Protein AF-A0A2E8DXF4-F1 (afdb_monomer)

Structure (mmCIF, N/CA/C/O backbone):
data_AF-A0A2E8DXF4-F1
#
_entry.id   AF-A0A2E8DXF4-F1
#
loop_
_atom_site.group_PDB
_atom_site.id
_atom_site.type_symbol
_atom_site.label_atom_id
_atom_site.label_alt_id
_atom_site.label_comp_id
_atom_site.label_asym_id
_atom_site.label_entity_id
_atom_site.label_seq_id
_atom_site.pdbx_PDB_ins_code
_atom_site.Cartn_x
_atom_site.Cartn_y
_atom_site.Cartn_z
_atom_site.occupancy
_atom_site.B_iso_or_equiv
_atom_site.auth_seq_id
_atom_site.auth_comp_id
_atom_site.auth_asym_id
_atom_site.auth_atom_id
_atom_site.pdbx_PDB_model_num
ATOM 1 N N . MET A 1 1 ? -12.428 18.840 114.815 1.00 45.50 1 MET A N 1
ATOM 2 C CA . MET A 1 1 ? -11.457 19.874 114.394 1.00 45.50 1 MET A CA 1
ATOM 3 C C . MET A 1 1 ? -11.733 20.182 112.925 1.00 45.50 1 MET A C 1
ATOM 5 O O . MET A 1 1 ? -11.349 19.403 112.063 1.00 45.50 1 MET A O 1
ATOM 9 N N . PHE A 1 2 ? -12.517 21.225 112.644 1.00 48.81 2 PHE A N 1
ATOM 10 C CA . PHE A 1 2 ? -12.865 21.604 111.271 1.00 48.81 2 PHE A CA 1
ATOM 11 C C . PHE A 1 2 ? -11.664 22.321 110.644 1.00 48.81 2 PHE A C 1
ATOM 13 O O . PHE A 1 2 ? -11.211 23.332 111.178 1.00 48.81 2 PHE A O 1
ATOM 20 N N . LYS A 1 3 ? -11.113 21.797 109.542 1.00 54.84 3 LYS A N 1
ATOM 21 C CA . LYS A 1 3 ? -10.111 22.527 108.752 1.00 54.84 3 LYS A CA 1
ATOM 22 C C . LYS A 1 3 ? -10.826 23.689 108.064 1.00 54.84 3 LYS A C 1
ATOM 24 O O . LYS A 1 3 ? -11.461 23.497 107.032 1.00 54.84 3 LYS A O 1
ATOM 29 N N . ILE A 1 4 ? -10.755 24.877 108.662 1.00 60.28 4 ILE A N 1
ATOM 30 C CA . ILE A 1 4 ? -11.275 26.108 108.066 1.00 60.28 4 ILE A CA 1
ATOM 31 C C . ILE A 1 4 ? -10.396 26.410 106.850 1.00 60.28 4 ILE A C 1
ATOM 33 O O . ILE A 1 4 ? -9.211 26.719 106.980 1.00 60.28 4 ILE A O 1
ATOM 37 N N . LEU A 1 5 ? -10.960 26.238 105.656 1.00 59.25 5 LEU A N 1
ATOM 38 C CA . LEU A 1 5 ? -10.327 26.656 104.411 1.00 59.25 5 LEU A CA 1
ATOM 39 C C . LEU A 1 5 ? -10.016 28.151 104.501 1.00 59.25 5 LEU A C 1
ATOM 41 O O . LEU A 1 5 ? -10.882 28.948 104.859 1.00 59.25 5 LEU A O 1
ATOM 45 N N . SER A 1 6 ? -8.784 28.545 104.172 1.00 70.56 6 SER A N 1
ATOM 46 C CA . SER A 1 6 ? -8.464 29.966 104.062 1.00 70.56 6 SER A CA 1
ATOM 47 C C . SER A 1 6 ? -9.358 30.595 102.987 1.00 70.56 6 SER A C 1
ATOM 49 O O . SER A 1 6 ? -9.623 29.977 101.952 1.00 70.56 6 SER A O 1
ATOM 51 N N . GLY A 1 7 ? -9.814 31.834 103.199 1.00 75.06 7 GLY A N 1
ATOM 52 C CA . GLY A 1 7 ? -10.714 32.522 102.259 1.00 75.06 7 GLY A CA 1
ATOM 53 C C . GLY A 1 7 ? -10.155 32.662 100.834 1.00 75.06 7 GLY A C 1
ATOM 54 O O . GLY A 1 7 ? -10.896 32.960 99.903 1.00 75.06 7 GLY A O 1
ATOM 55 N N . GLN A 1 8 ? -8.853 32.434 100.642 1.00 78.88 8 GLN A N 1
ATOM 56 C CA . GLN A 1 8 ? -8.208 32.349 99.333 1.00 78.88 8 GLN A CA 1
ATOM 57 C C . GLN A 1 8 ? -8.369 30.961 98.686 1.00 78.88 8 GLN A C 1
ATOM 59 O O . GLN A 1 8 ? -8.734 30.887 97.520 1.00 78.88 8 GLN A O 1
ATOM 64 N N . LYS A 1 9 ? -8.214 29.860 99.441 1.00 79.06 9 LYS A N 1
ATOM 65 C CA . LYS A 1 9 ? -8.480 28.497 98.934 1.00 79.06 9 LYS A CA 1
ATOM 66 C C . LYS A 1 9 ? -9.949 28.281 98.572 1.00 79.06 9 LYS A C 1
ATOM 68 O O . LYS A 1 9 ? -10.233 27.628 97.577 1.00 79.06 9 LYS A O 1
ATOM 73 N N . TYR A 1 10 ? -10.874 28.843 99.351 1.00 80.06 10 TYR A N 1
ATOM 74 C CA . TYR A 1 10 ? -12.306 28.776 99.042 1.00 80.06 10 TYR A CA 1
ATOM 75 C C . TYR A 1 10 ? -12.652 29.518 97.740 1.00 80.06 10 TYR A C 1
ATOM 77 O O . TYR A 1 10 ? -13.372 28.986 96.901 1.00 80.06 10 TYR A O 1
ATOM 85 N N . ARG A 1 11 ? -12.075 30.711 97.528 1.00 80.88 11 ARG A N 1
ATOM 86 C CA . ARG A 1 11 ? -12.237 31.471 96.278 1.00 80.88 11 ARG A CA 1
ATOM 87 C C . ARG A 1 11 ? -11.648 30.746 95.064 1.00 80.88 11 ARG A C 1
ATOM 89 O O . ARG A 1 11 ? -12.291 30.741 94.022 1.00 80.88 11 ARG A O 1
ATOM 96 N N . ASN A 1 12 ? -10.493 30.095 95.214 1.00 85.12 12 ASN A N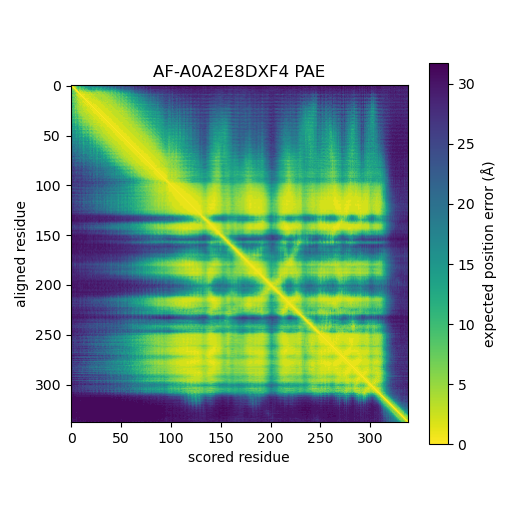 1
ATOM 97 C CA . ASN A 1 12 ? -9.890 29.299 94.140 1.00 85.12 12 ASN A CA 1
ATOM 98 C C . ASN A 1 12 ? -10.745 28.071 93.777 1.00 85.12 12 ASN A C 1
ATOM 100 O O . ASN A 1 12 ? -10.968 27.822 92.600 1.00 85.12 12 ASN A O 1
ATOM 104 N N . MET A 1 13 ? -11.293 27.343 94.760 1.00 84.88 13 MET A N 1
ATOM 105 C CA . MET A 1 13 ? -12.208 26.226 94.467 1.00 84.88 13 MET A CA 1
ATOM 106 C C . MET A 1 13 ? -13.495 26.691 93.781 1.00 84.88 13 MET A C 1
ATOM 108 O O . MET A 1 13 ? -13.980 26.017 92.882 1.00 84.88 13 MET A O 1
ATOM 112 N N . LEU A 1 14 ? -14.046 27.845 94.170 1.00 85.75 14 LEU A N 1
ATOM 113 C CA . LEU A 1 14 ? -15.208 28.426 93.490 1.00 85.75 14 LEU A CA 1
ATOM 114 C C . LEU A 1 14 ? -14.894 28.805 92.036 1.00 85.75 14 LEU A C 1
ATOM 116 O O . LEU A 1 14 ? -15.736 28.592 91.165 1.00 85.75 14 LEU A O 1
ATOM 120 N N . SER A 1 15 ? -13.699 29.342 91.752 1.00 86.62 15 SER A N 1
ATOM 121 C CA . SER A 1 15 ? -13.303 29.631 90.368 1.00 86.62 15 SER A CA 1
ATOM 122 C C . SER A 1 15 ? -13.068 28.358 89.559 1.00 86.62 15 SER A C 1
ATOM 124 O O . SER A 1 15 ? -13.512 28.295 88.419 1.00 86.62 15 SER A O 1
ATOM 126 N N . GLU A 1 16 ? -12.432 27.337 90.142 1.00 89.25 16 GLU A N 1
ATOM 127 C CA . GLU A 1 16 ? -12.251 26.024 89.503 1.00 89.25 16 GLU A CA 1
ATOM 128 C C . GLU A 1 16 ? -13.594 25.344 89.225 1.00 89.25 16 GLU A C 1
ATOM 130 O O . GLU A 1 16 ? -13.805 24.824 88.135 1.00 89.25 16 GLU A O 1
ATOM 135 N N . GLN A 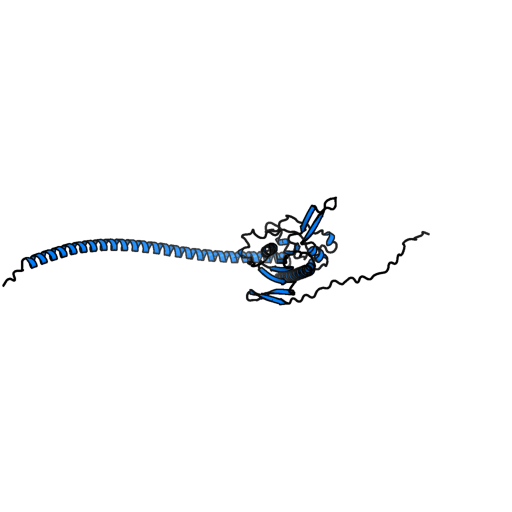1 17 ? -14.538 25.396 90.168 1.00 89.69 17 GLN A N 1
ATOM 136 C CA . GLN A 1 17 ? -15.885 24.862 89.976 1.00 89.69 17 GLN A CA 1
ATOM 137 C C . GLN A 1 17 ? -16.612 25.582 88.836 1.00 89.69 17 GLN A C 1
ATOM 139 O O . GLN A 1 17 ? -17.249 24.928 88.012 1.00 89.69 17 GLN A O 1
ATOM 144 N N . LYS A 1 18 ? -16.490 26.912 88.760 1.00 90.50 18 LYS A N 1
ATOM 145 C CA . LYS A 1 18 ? -17.070 27.702 87.670 1.00 90.50 18 LYS A CA 1
ATOM 146 C C . LYS A 1 18 ? -16.440 27.344 86.317 1.00 90.50 18 LYS A C 1
ATOM 148 O O . LYS A 1 18 ? -17.170 27.096 85.366 1.00 90.50 18 LYS A O 1
ATOM 153 N N . GLN A 1 19 ? -15.113 27.232 86.254 1.00 92.25 19 GLN A N 1
ATOM 154 C CA . GLN A 1 19 ? -14.389 26.817 85.045 1.00 92.25 19 GLN A CA 1
ATOM 155 C C . GLN A 1 19 ? -14.755 25.392 84.607 1.00 92.25 19 GLN A C 1
ATOM 157 O O . GLN A 1 19 ? -14.914 25.132 83.419 1.00 92.25 19 GLN A O 1
ATOM 162 N N . LEU A 1 20 ? -14.920 24.463 85.553 1.00 90.75 20 LEU A N 1
ATOM 163 C CA . LEU A 1 20 ? -15.364 23.098 85.268 1.00 90.75 20 LEU A CA 1
ATOM 164 C C . LEU A 1 20 ? -16.800 23.063 84.737 1.00 90.75 20 LEU A C 1
ATOM 166 O O . LEU A 1 20 ? -17.081 22.290 83.828 1.00 90.75 20 LEU A O 1
ATOM 170 N N . GLN A 1 21 ? -17.698 23.896 85.270 1.00 91.56 21 GLN A N 1
ATOM 171 C CA . GLN A 1 21 ? -19.071 24.015 84.770 1.00 91.56 21 GLN A CA 1
ATOM 172 C C . GLN A 1 21 ? -19.127 24.604 83.358 1.00 91.56 21 GLN A C 1
ATOM 174 O O . GLN A 1 21 ? -19.860 24.084 82.519 1.00 91.56 21 GLN A O 1
ATOM 179 N N . GLU A 1 22 ? -18.337 25.646 83.087 1.00 91.62 22 GLU A N 1
ATOM 180 C CA . GLU A 1 22 ? -18.198 26.236 81.750 1.00 91.62 22 GLU A CA 1
ATOM 181 C C . GLU A 1 22 ? -17.669 25.192 80.756 1.00 91.62 22 GLU A C 1
ATOM 183 O O . GLU A 1 22 ? -18.294 24.952 79.725 1.00 91.62 22 GLU A O 1
ATOM 188 N N . ARG A 1 23 ? -16.605 24.467 81.123 1.00 93.69 23 ARG A N 1
ATOM 189 C CA . ARG A 1 23 ? -16.023 23.406 80.289 1.00 93.69 23 ARG A CA 1
ATOM 190 C C . ARG A 1 23 ? -16.965 22.221 80.074 1.00 93.69 23 ARG A C 1
ATOM 192 O O . ARG A 1 23 ? -16.971 21.627 79.002 1.00 93.69 23 ARG A O 1
ATOM 199 N N . TYR A 1 24 ? -17.766 21.868 81.077 1.00 93.12 24 TYR A N 1
ATOM 200 C CA . TYR A 1 24 ? -18.794 20.838 80.945 1.00 93.12 24 TYR A CA 1
ATOM 201 C C . TYR A 1 24 ? -19.877 21.263 79.942 1.00 93.12 24 TYR A C 1
ATOM 203 O O . TYR A 1 24 ? -20.238 20.477 79.074 1.00 93.12 24 TYR A O 1
ATOM 211 N N . HIS A 1 25 ? -20.329 22.522 79.992 1.00 92.06 25 HIS A N 1
ATOM 212 C CA . HIS A 1 25 ? -21.270 23.064 79.003 1.00 92.06 25 HIS A CA 1
ATOM 213 C C . HIS A 1 25 ? -20.676 23.137 77.588 1.00 92.06 25 HIS A C 1
ATOM 215 O O . HIS A 1 25 ? -21.396 22.923 76.614 1.00 92.06 25 HIS A O 1
ATOM 221 N N . GLU A 1 26 ? -19.388 23.459 77.453 1.00 94.44 26 GLU A N 1
ATOM 222 C CA . GLU A 1 26 ? -18.688 23.437 76.161 1.00 94.44 26 GLU A CA 1
ATOM 223 C C . GLU A 1 26 ? -18.633 22.020 75.582 1.00 94.44 26 GLU A C 1
ATOM 225 O O . GLU A 1 26 ? -19.023 21.820 74.433 1.00 94.44 26 GLU A O 1
ATOM 230 N N . LEU A 1 27 ? -18.251 21.031 76.395 1.00 93.50 27 LEU A N 1
ATOM 231 C CA . LEU A 1 27 ? -18.209 19.627 75.983 1.00 93.50 27 LEU A CA 1
ATOM 232 C C . LEU A 1 27 ? -19.600 19.071 75.650 1.00 93.50 27 LEU A C 1
ATOM 234 O O . LEU A 1 27 ? -19.734 18.324 74.688 1.00 93.50 27 LEU A O 1
ATOM 238 N N . GLU A 1 28 ? -20.650 19.436 76.391 1.00 94.56 28 GLU A N 1
ATOM 239 C CA . GLU A 1 28 ? -22.024 19.036 76.049 1.00 94.56 28 GLU A CA 1
ATOM 240 C C . GLU A 1 28 ? -22.470 19.602 74.696 1.00 94.56 28 GLU A C 1
ATOM 242 O O . GLU A 1 28 ? -23.135 18.904 73.926 1.00 94.56 28 GLU A O 1
ATOM 247 N N . LYS A 1 29 ? -22.083 20.844 74.375 1.00 94.50 29 LYS A N 1
ATOM 248 C CA . LYS A 1 29 ? -22.339 21.426 73.051 1.00 94.50 29 LYS A CA 1
ATOM 249 C C . LYS A 1 29 ? -21.573 20.689 71.958 1.00 94.50 29 LYS A C 1
ATOM 251 O O . LYS A 1 29 ? -22.171 20.372 70.938 1.00 94.50 29 LYS A O 1
ATOM 256 N N . GLU A 1 30 ? -20.297 20.393 72.187 1.00 95.75 30 GLU A N 1
ATOM 257 C CA . GLU A 1 30 ? -19.438 19.693 71.226 1.00 95.75 30 GLU A CA 1
ATOM 258 C C . GLU A 1 30 ? -19.912 18.252 70.970 1.00 95.75 30 GLU A C 1
ATOM 260 O O . GLU A 1 30 ? -19.974 17.801 69.829 1.00 95.75 30 GLU A O 1
ATOM 265 N N . ILE A 1 31 ? -20.343 17.537 72.015 1.00 95.38 31 ILE A N 1
ATOM 266 C CA . ILE A 1 31 ? -20.953 16.206 71.881 1.00 95.38 31 ILE A CA 1
ATOM 267 C C . ILE A 1 31 ? -22.223 16.283 71.033 1.00 95.38 31 ILE A C 1
ATOM 269 O O . ILE A 1 31 ? -22.458 15.406 70.202 1.00 95.38 31 ILE A O 1
ATOM 273 N N . LYS A 1 32 ? -23.039 17.324 71.227 1.00 95.06 32 LYS A N 1
ATOM 274 C CA . LYS A 1 32 ? -24.266 17.501 70.454 1.00 95.06 32 LYS A CA 1
ATOM 275 C C . LYS A 1 32 ? -23.971 17.774 68.976 1.00 95.06 32 LYS A C 1
ATOM 277 O O . LYS A 1 32 ? -24.578 17.129 68.129 1.00 95.06 32 LYS A O 1
ATOM 282 N N . THR A 1 33 ? -23.018 18.655 68.667 1.00 95.56 33 THR A N 1
ATOM 283 C CA . THR A 1 33 ? -22.625 18.934 67.275 1.00 95.56 33 THR A CA 1
ATOM 284 C C . THR A 1 33 ? -22.026 17.704 66.599 1.00 95.56 33 THR A C 1
ATOM 286 O O . THR A 1 33 ? -22.405 17.381 65.481 1.00 95.56 33 THR A O 1
ATOM 289 N N . LEU A 1 34 ? -21.163 16.954 67.293 1.00 94.56 34 LEU A N 1
ATOM 290 C CA . LEU A 1 34 ? -20.580 15.720 66.753 1.00 94.56 34 LEU A CA 1
ATOM 291 C C . LEU A 1 34 ? -21.629 14.621 66.528 1.00 94.56 34 LEU A C 1
ATOM 293 O O . LEU A 1 34 ? -21.489 13.812 65.611 1.00 94.56 34 LEU A O 1
ATOM 297 N N . ALA A 1 35 ? -22.674 14.562 67.358 1.00 95.06 35 ALA A N 1
ATOM 298 C CA . ALA A 1 35 ? -23.783 13.635 67.154 1.00 95.06 35 ALA A CA 1
ATOM 299 C C . ALA A 1 35 ? -24.586 13.982 65.889 1.00 95.06 35 ALA A C 1
ATOM 301 O O . ALA A 1 35 ? -24.882 13.079 65.109 1.00 95.06 35 ALA A O 1
ATOM 302 N N . GLU A 1 36 ? -24.867 15.270 65.665 1.00 95.38 36 GLU A N 1
ATOM 303 C CA . GLU A 1 36 ? -25.548 15.770 64.461 1.00 95.38 36 GLU A CA 1
ATOM 304 C C . GLU A 1 36 ? -24.704 15.520 63.191 1.00 95.38 36 GLU A C 1
ATOM 306 O O . GLU A 1 36 ? -25.217 15.002 62.201 1.00 95.38 36 GLU A O 1
ATOM 311 N N . GLU A 1 37 ? -23.393 15.787 63.227 1.00 95.62 37 GLU A N 1
ATOM 312 C CA . GLU A 1 37 ? -22.476 15.503 62.106 1.00 95.62 37 GLU A CA 1
ATOM 313 C C . GLU A 1 37 ? -22.396 14.008 61.777 1.00 95.62 37 GLU A C 1
ATOM 315 O O . GLU A 1 37 ? -22.375 13.615 60.609 1.00 95.62 37 GLU A O 1
ATOM 320 N N . LYS A 1 38 ? -22.367 13.146 62.801 1.00 95.00 38 LYS A N 1
ATOM 321 C CA . LYS A 1 38 ? -22.358 11.692 62.608 1.00 95.00 38 LYS A CA 1
ATOM 322 C C . LYS A 1 38 ? -23.634 11.208 61.918 1.00 95.00 38 LYS A C 1
ATOM 324 O O . LYS A 1 38 ? -23.558 10.298 61.097 1.00 95.00 38 LYS A O 1
ATOM 329 N N . GLU A 1 39 ? -24.785 11.774 62.269 1.00 95.75 39 GLU A N 1
ATOM 330 C CA . GLU A 1 39 ? -26.070 11.422 61.662 1.00 95.75 39 GLU A CA 1
ATOM 331 C C . GLU A 1 39 ? -26.110 11.830 60.183 1.00 95.75 39 GLU A C 1
ATOM 333 O O . GLU A 1 39 ? -26.396 10.989 59.334 1.00 95.75 39 GLU A O 1
ATOM 338 N N . GLN A 1 40 ? -25.672 13.052 59.860 1.00 95.69 40 GLN A N 1
ATOM 339 C CA . GLN A 1 40 ? -25.549 13.524 58.473 1.00 95.69 40 GLN A CA 1
ATOM 340 C C . GLN A 1 40 ? -24.581 12.670 57.642 1.00 95.69 40 GLN A C 1
ATOM 342 O O . GLN A 1 40 ? -24.856 12.344 56.486 1.00 95.69 40 GLN A O 1
ATOM 347 N N . LEU A 1 41 ? -23.442 12.276 58.223 1.00 94.94 41 LEU A N 1
ATOM 348 C CA . LEU A 1 41 ? -22.475 11.403 57.554 1.00 94.94 41 LEU A CA 1
ATOM 349 C C . LEU A 1 41 ? -23.037 10.004 57.290 1.00 94.94 41 LEU A C 1
ATOM 351 O O . LEU A 1 41 ? -22.721 9.414 56.259 1.00 94.94 41 LEU A O 1
ATOM 355 N N . LEU A 1 42 ? -23.844 9.461 58.205 1.00 95.75 42 LEU A N 1
ATOM 356 C CA . LEU A 1 42 ? -24.509 8.172 58.008 1.00 95.75 42 LEU A CA 1
ATOM 357 C C . LEU A 1 42 ? -25.540 8.239 56.880 1.00 95.75 42 LEU A C 1
ATOM 359 O O . LEU A 1 42 ? -25.576 7.326 56.060 1.00 95.75 42 LEU A O 1
ATOM 363 N N . GLU A 1 43 ? -26.321 9.317 56.815 1.00 95.25 43 GLU A N 1
ATOM 364 C CA . GLU A 1 43 ? -27.286 9.557 55.736 1.00 95.25 43 GLU A CA 1
ATOM 365 C C . GLU A 1 43 ? -26.577 9.684 54.380 1.00 95.25 43 GLU A C 1
ATOM 367 O O . GLU A 1 43 ? -26.865 8.926 53.459 1.00 95.25 43 GLU A O 1
ATOM 372 N N . THR A 1 44 ? -25.534 10.518 54.301 1.00 95.00 44 THR A N 1
ATOM 373 C CA . THR A 1 44 ? -24.736 10.687 53.070 1.00 95.00 44 THR A CA 1
ATOM 374 C C . THR A 1 44 ? -24.088 9.371 52.624 1.00 95.00 44 THR A C 1
ATOM 376 O O . THR A 1 44 ? -23.988 9.086 51.432 1.00 95.00 44 THR A O 1
ATOM 379 N N . LYS A 1 45 ? -23.620 8.548 53.575 1.00 95.25 45 LYS A N 1
ATOM 380 C CA . LYS A 1 45 ? -23.019 7.242 53.271 1.00 95.25 45 LYS A CA 1
ATOM 381 C C . LYS A 1 45 ? -24.040 6.279 52.666 1.00 95.25 45 LYS A C 1
ATOM 383 O O . LYS A 1 45 ? -23.686 5.564 51.736 1.00 95.25 45 LYS A O 1
ATOM 388 N N . LEU A 1 46 ? -25.266 6.257 53.192 1.00 95.75 46 LEU A N 1
ATOM 389 C CA . LEU A 1 46 ? -26.347 5.420 52.666 1.00 95.75 46 LEU A CA 1
ATOM 390 C C . LEU A 1 46 ? -26.717 5.835 51.238 1.00 95.75 46 LEU A C 1
ATOM 392 O O . LEU A 1 46 ? -26.747 4.980 50.361 1.00 95.75 46 LEU A O 1
ATOM 396 N N . GLU A 1 47 ? -26.882 7.136 50.982 1.00 95.44 47 GLU A N 1
ATOM 397 C CA . GLU A 1 47 ? -27.162 7.653 49.632 1.00 95.44 47 GLU A CA 1
ATOM 398 C C . GLU A 1 47 ? -26.056 7.284 48.626 1.00 95.44 47 GLU A C 1
ATOM 400 O O . GLU A 1 47 ? -26.334 6.872 47.501 1.00 95.44 47 GLU A O 1
ATOM 405 N N . GLN A 1 48 ? -24.785 7.383 49.032 1.00 95.19 48 GLN A N 1
ATOM 406 C CA . GLN A 1 48 ? -23.653 6.996 48.182 1.00 95.19 48 GLN A CA 1
ATOM 407 C C . GLN A 1 48 ? -23.596 5.487 47.912 1.00 95.19 48 GLN A C 1
ATOM 409 O O . GLN A 1 48 ? -23.197 5.081 46.820 1.00 95.19 48 GLN A O 1
ATOM 414 N N . GLU A 1 49 ? -23.948 4.654 48.894 1.00 95.75 49 GLU A N 1
ATOM 415 C CA . GLU A 1 49 ? -24.018 3.199 48.723 1.00 95.75 49 GLU A CA 1
ATOM 416 C C . GLU A 1 49 ? -25.129 2.820 47.733 1.00 95.75 49 GLU A C 1
ATOM 418 O O . GLU A 1 49 ? -24.867 2.040 46.817 1.00 95.75 49 GLU A O 1
ATOM 423 N N . GLU A 1 50 ? -26.308 3.441 47.831 1.00 95.50 50 GLU A N 1
ATOM 424 C CA . GLU A 1 50 ? -27.410 3.244 46.879 1.00 95.50 50 GLU A CA 1
ATOM 425 C C . GLU A 1 50 ? -27.021 3.678 45.451 1.00 95.50 50 GLU A C 1
ATOM 427 O O . GLU A 1 50 ? -27.184 2.906 44.504 1.00 95.50 50 GLU A O 1
ATOM 432 N N . GLU A 1 51 ? -26.403 4.854 45.278 1.00 95.69 51 GLU A N 1
ATOM 433 C CA . GLU A 1 51 ? -25.967 5.326 43.952 1.00 95.69 51 GLU A CA 1
ATOM 434 C C . GLU A 1 51 ? -24.900 4.402 43.327 1.00 95.69 51 GLU A C 1
ATOM 436 O O . GLU A 1 51 ? -24.876 4.167 42.112 1.00 95.69 51 GLU A O 1
ATOM 441 N N . LEU A 1 52 ? -23.996 3.851 44.145 1.00 94.75 52 LEU A N 1
ATOM 442 C CA . LEU A 1 52 ? -22.989 2.898 43.680 1.00 94.75 52 LEU A CA 1
ATOM 443 C C . LEU A 1 52 ? -23.611 1.566 43.248 1.00 94.75 52 LEU A C 1
ATOM 445 O O . LEU A 1 52 ? -23.158 0.992 42.252 1.00 94.75 52 LEU A O 1
ATOM 449 N N . GLU A 1 53 ? -24.639 1.082 43.944 1.00 95.81 53 GLU A N 1
ATOM 450 C CA . GLU A 1 53 ? -25.377 -0.120 43.546 1.00 95.81 53 GLU A CA 1
ATOM 451 C C . GLU A 1 53 ? -26.130 0.087 42.219 1.00 95.81 53 GLU A C 1
ATOM 453 O O . GLU A 1 53 ? -26.041 -0.758 41.318 1.00 95.81 53 GLU A O 1
ATOM 458 N N . GLU A 1 54 ? -26.778 1.239 42.026 1.00 95.50 54 GLU A N 1
ATOM 459 C CA . GLU A 1 54 ? -27.440 1.600 40.761 1.00 95.50 54 GLU A CA 1
ATOM 460 C C . GLU A 1 54 ? -26.449 1.716 39.589 1.00 95.50 54 GLU A C 1
ATOM 462 O O . GLU A 1 54 ? -26.693 1.233 38.477 1.00 95.50 54 GLU A O 1
ATOM 467 N N . ARG A 1 55 ? -25.272 2.308 39.820 1.00 94.88 55 ARG A N 1
ATOM 468 C CA . ARG A 1 55 ? -24.213 2.362 38.797 1.00 94.88 55 ARG A CA 1
ATOM 469 C C . ARG A 1 55 ? -23.644 0.981 38.492 1.00 94.88 55 ARG A C 1
ATOM 471 O O . ARG A 1 55 ? -23.364 0.685 37.331 1.00 94.88 55 ARG A O 1
ATOM 478 N N . SER A 1 56 ? -23.469 0.140 39.510 1.00 95.81 56 SER A N 1
ATOM 479 C CA . SER A 1 56 ? -22.972 -1.230 39.355 1.00 95.81 56 SER A CA 1
ATOM 480 C C . SER A 1 56 ? -23.915 -2.066 38.487 1.00 95.81 56 SER A C 1
ATOM 482 O O . SER A 1 56 ? -23.476 -2.690 37.520 1.00 95.81 56 SER A O 1
ATOM 484 N N . THR A 1 57 ? -25.220 -2.009 38.762 1.00 96.12 57 THR A N 1
ATOM 485 C CA . THR A 1 57 ? -26.245 -2.696 37.958 1.00 96.12 57 THR A CA 1
ATOM 486 C C . THR A 1 57 ? -26.274 -2.183 36.518 1.00 96.12 57 THR A C 1
ATOM 488 O O . THR A 1 57 ? -26.192 -2.985 35.587 1.00 96.12 57 THR A O 1
ATOM 491 N N . SER A 1 58 ? -26.235 -0.862 36.319 1.00 95.62 58 SER A N 1
ATOM 492 C CA . SER A 1 58 ? -26.163 -0.247 34.983 1.00 95.62 58 SER A CA 1
ATOM 493 C C . SER A 1 58 ? -24.929 -0.694 34.181 1.00 95.62 58 SER A C 1
ATOM 495 O O . SER A 1 58 ? -25.006 -0.935 32.975 1.00 95.62 58 SER A O 1
ATOM 497 N N . LEU A 1 59 ? -23.768 -0.828 34.834 1.00 94.56 59 LEU A N 1
ATOM 498 C CA . LEU A 1 59 ? -22.535 -1.296 34.189 1.00 94.56 59 LEU A CA 1
ATOM 499 C C . LEU A 1 59 ? -22.591 -2.781 33.814 1.00 94.56 59 LEU A C 1
ATOM 501 O O . LEU A 1 59 ? -22.039 -3.168 32.779 1.00 94.56 59 LEU A O 1
ATOM 505 N N . ILE A 1 60 ? -23.253 -3.609 34.626 1.00 96.00 60 ILE A N 1
ATOM 506 C CA . ILE A 1 60 ? -23.472 -5.027 34.317 1.00 96.00 60 ILE A CA 1
ATOM 507 C C . ILE A 1 60 ? -24.353 -5.155 33.070 1.00 96.00 60 ILE A C 1
ATOM 509 O O . ILE A 1 60 ? -23.952 -5.833 32.123 1.00 96.00 60 ILE A O 1
ATOM 513 N N . GLU A 1 61 ? -25.479 -4.439 33.012 1.00 95.94 61 GLU A N 1
ATOM 514 C CA . GLU A 1 61 ? -26.366 -4.436 31.839 1.00 95.94 61 GLU A CA 1
ATOM 515 C C . GLU A 1 61 ? -25.645 -3.952 30.574 1.00 95.94 61 GLU A C 1
ATOM 517 O O . GLU A 1 61 ? -25.763 -4.549 29.500 1.00 95.94 61 GLU A O 1
ATOM 522 N N . LEU A 1 62 ? -24.840 -2.891 30.686 1.00 95.56 62 LEU A N 1
ATOM 523 C CA . LEU A 1 62 ? -24.050 -2.385 29.566 1.00 95.56 62 LEU A CA 1
ATOM 524 C C . LEU A 1 62 ? -23.037 -3.430 29.070 1.00 95.56 62 LEU A C 1
ATOM 526 O O . LEU A 1 62 ? -22.895 -3.625 27.863 1.00 95.56 62 LEU A O 1
ATOM 530 N N . SER A 1 63 ? -22.357 -4.126 29.984 1.00 94.56 63 SER A N 1
ATOM 531 C CA . SER A 1 63 ? -21.411 -5.203 29.660 1.00 94.56 63 SER A CA 1
ATOM 532 C C . SER A 1 63 ? -22.087 -6.366 28.928 1.00 94.56 63 SER A C 1
ATOM 534 O O . SER A 1 63 ? -21.556 -6.878 27.940 1.00 94.56 63 SER A O 1
ATOM 536 N N . GLU A 1 64 ? -23.284 -6.760 29.360 1.00 95.69 64 GLU A N 1
ATOM 537 C CA . GLU A 1 64 ? -24.077 -7.792 28.687 1.00 95.69 64 GLU A CA 1
ATOM 538 C C . GLU A 1 64 ? -24.524 -7.352 27.288 1.00 95.69 64 GLU A C 1
ATOM 540 O O . GLU A 1 64 ? -24.392 -8.118 26.329 1.00 95.69 64 GLU A O 1
ATOM 545 N N . ASN A 1 65 ? -24.945 -6.093 27.135 1.00 96.38 65 ASN A N 1
ATOM 546 C CA . ASN A 1 65 ? -25.281 -5.515 25.834 1.00 96.38 65 ASN A CA 1
ATOM 547 C C . ASN A 1 65 ? -24.080 -5.503 24.877 1.00 96.38 65 ASN A C 1
ATOM 549 O O . ASN A 1 65 ? -24.224 -5.881 23.712 1.00 96.38 65 ASN A O 1
ATOM 553 N N . TYR A 1 66 ? -22.886 -5.133 25.355 1.00 94.38 66 TYR A N 1
ATOM 554 C CA . TYR A 1 66 ? -21.661 -5.189 24.551 1.00 94.38 66 TYR A CA 1
ATOM 555 C C . TYR A 1 66 ? -21.336 -6.613 24.095 1.00 94.38 66 TYR A C 1
ATOM 557 O O . TYR A 1 66 ? -21.044 -6.817 22.917 1.00 94.38 66 TYR A O 1
ATOM 565 N N . LYS A 1 67 ? -21.449 -7.609 24.983 1.00 95.25 67 LYS A N 1
ATOM 566 C CA . LYS A 1 67 ? -21.262 -9.023 24.614 1.00 95.25 67 LYS A CA 1
ATOM 567 C C . LYS A 1 67 ? -22.273 -9.471 23.555 1.00 95.25 67 LYS A C 1
ATOM 569 O O . LYS A 1 67 ? -21.898 -10.144 22.597 1.00 95.25 67 LYS A O 1
ATOM 574 N N . GLY A 1 68 ? -23.536 -9.063 23.689 1.00 95.50 68 GLY A N 1
ATOM 575 C CA . GLY A 1 68 ? -24.579 -9.353 22.704 1.00 95.50 68 GLY A CA 1
ATOM 576 C C . GLY A 1 68 ? -24.305 -8.719 21.336 1.00 95.50 68 GLY A C 1
ATOM 577 O O . GLY A 1 68 ? -24.485 -9.368 20.305 1.00 95.50 68 GLY A O 1
ATOM 578 N N . LEU A 1 69 ? -23.833 -7.469 21.308 1.00 95.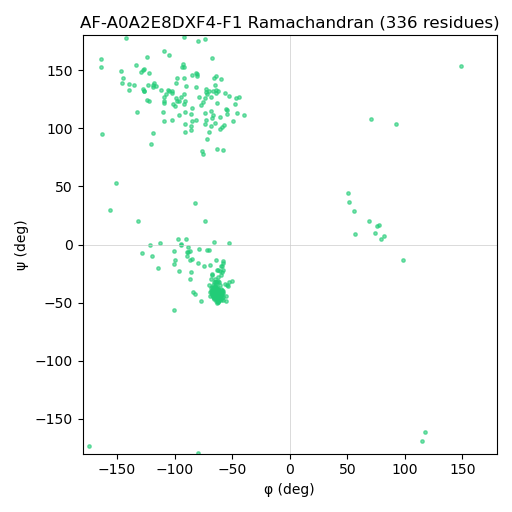19 69 LEU A N 1
ATOM 579 C CA . LEU A 1 69 ? -23.432 -6.788 20.072 1.00 95.19 69 LEU A CA 1
ATOM 580 C C . LEU A 1 69 ? -22.212 -7.444 19.424 1.00 95.19 69 LEU A C 1
ATOM 582 O O . LEU A 1 69 ? -22.205 -7.624 18.210 1.00 95.19 69 LEU A O 1
ATOM 586 N N . GLN A 1 70 ? -21.220 -7.842 20.220 1.00 94.50 70 GLN A N 1
ATOM 587 C CA . GLN A 1 70 ? -20.038 -8.543 19.727 1.00 94.50 70 GLN A CA 1
ATOM 588 C C . GLN A 1 70 ? -20.412 -9.879 19.068 1.00 94.50 70 GLN A C 1
ATOM 590 O O . GLN A 1 70 ? -19.947 -10.158 17.969 1.00 94.50 70 GLN A O 1
ATOM 595 N N . SER A 1 71 ? -21.314 -10.656 19.681 1.00 94.88 71 SER A N 1
ATOM 596 C CA . SER A 1 71 ? -21.823 -11.902 19.087 1.00 94.88 71 SER A CA 1
ATOM 597 C C . SER A 1 71 ? -22.529 -11.653 17.752 1.00 94.88 71 SER A C 1
ATOM 599 O O . SER A 1 71 ? -22.248 -12.334 16.771 1.00 94.88 71 SER A O 1
ATOM 601 N N . LYS A 1 72 ? -23.404 -10.639 17.681 1.00 95.19 72 LYS A N 1
ATOM 602 C CA . LYS A 1 72 ? -24.092 -10.270 16.432 1.00 95.19 72 LYS A CA 1
ATOM 603 C C . LYS A 1 72 ? -23.121 -9.827 15.343 1.00 95.19 72 LYS A C 1
ATOM 605 O O . LYS A 1 72 ? -23.344 -10.127 14.176 1.00 95.19 72 LYS A O 1
ATOM 610 N N . LEU A 1 73 ? -22.073 -9.094 15.712 1.00 94.12 73 LEU A N 1
ATOM 611 C CA . LEU A 1 73 ? -21.043 -8.663 14.774 1.00 94.12 73 LEU A CA 1
ATOM 612 C C . LEU A 1 73 ? -20.315 -9.876 14.188 1.00 94.12 73 LEU A C 1
ATOM 614 O O . LEU A 1 73 ? -20.227 -9.977 12.969 1.00 94.12 73 LEU A O 1
ATOM 618 N N . SER A 1 74 ? -19.914 -10.838 15.023 1.00 93.44 74 SER A N 1
ATOM 619 C CA . SER A 1 74 ? -19.303 -12.088 14.554 1.00 93.44 74 SER A CA 1
ATOM 620 C C . SER A 1 74 ? -20.237 -12.905 13.651 1.00 93.44 74 SER A C 1
ATOM 622 O O . SER A 1 74 ? -19.805 -13.377 12.605 1.00 93.44 74 SER A O 1
ATOM 624 N N . GLU A 1 75 ? -21.528 -13.014 13.981 1.00 94.75 75 GLU A N 1
ATOM 625 C CA . GLU A 1 75 ? -22.513 -13.689 13.115 1.00 94.75 75 GLU A CA 1
ATOM 626 C C . GLU A 1 75 ? -22.668 -12.997 11.749 1.00 94.75 75 GLU A C 1
ATOM 628 O O . GLU A 1 75 ? -22.793 -13.655 10.712 1.00 94.75 75 GLU A O 1
ATOM 633 N N . ILE A 1 76 ? -22.668 -11.660 11.726 1.00 94.12 76 ILE A N 1
ATOM 634 C CA . ILE A 1 76 ? -22.733 -10.880 10.483 1.00 94.12 76 ILE A CA 1
ATOM 635 C C . ILE A 1 76 ? -21.465 -11.093 9.654 1.00 94.12 76 ILE A C 1
ATOM 637 O O . ILE A 1 76 ? -21.576 -11.272 8.440 1.00 94.12 76 ILE A O 1
ATOM 641 N N . GLU A 1 77 ? -20.286 -11.088 10.276 1.00 92.88 77 GLU A N 1
ATOM 642 C CA . GLU A 1 77 ? -18.999 -11.335 9.613 1.00 92.88 77 GLU A CA 1
ATOM 643 C C . GLU A 1 77 ? -18.932 -12.738 8.997 1.00 92.88 77 GLU A C 1
ATOM 645 O O . GLU A 1 77 ? -18.554 -12.885 7.834 1.00 92.88 77 GLU A O 1
ATOM 650 N N . GLU A 1 78 ? -19.361 -13.769 9.727 1.00 93.44 78 GLU A N 1
ATOM 651 C CA . GLU A 1 78 ? -19.424 -15.138 9.205 1.00 93.44 78 GLU A CA 1
ATOM 652 C C . GLU A 1 78 ? -20.3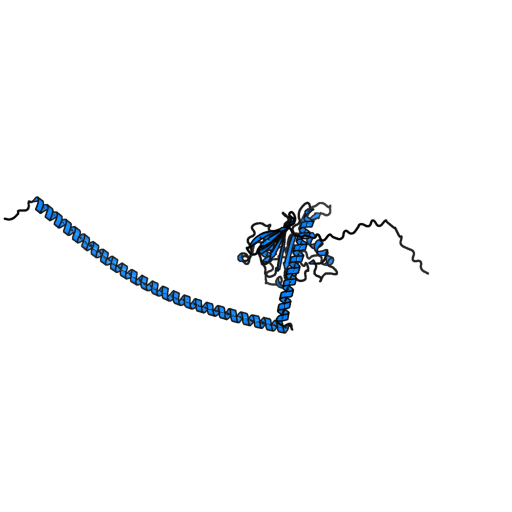96 -15.239 8.028 1.00 93.44 78 GLU A C 1
ATOM 654 O O . GLU A 1 78 ? -20.025 -15.708 6.951 1.00 93.44 78 GLU A O 1
ATOM 659 N N . ARG A 1 79 ? -21.613 -14.705 8.177 1.00 93.00 79 ARG A N 1
ATOM 660 C CA . ARG A 1 79 ? -22.624 -14.754 7.114 1.00 93.00 79 ARG A CA 1
ATOM 661 C C . ARG A 1 79 ? -22.214 -13.957 5.878 1.00 93.00 79 ARG A C 1
ATOM 663 O O . ARG A 1 79 ? -22.517 -14.355 4.754 1.00 93.00 79 ARG A O 1
ATOM 670 N N . THR A 1 80 ? -21.550 -12.815 6.052 1.00 90.38 80 THR A N 1
ATOM 671 C CA . THR A 1 80 ? -21.019 -12.044 4.917 1.00 90.38 80 THR A CA 1
ATOM 672 C C . THR A 1 80 ? -19.892 -12.791 4.226 1.00 90.38 80 THR A C 1
ATOM 674 O O . THR A 1 80 ? -19.892 -12.840 2.999 1.00 90.38 80 THR A O 1
ATOM 677 N N . LYS A 1 81 ? -18.992 -13.436 4.972 1.00 91.50 81 LYS A N 1
ATOM 678 C CA . LYS A 1 81 ? -17.938 -14.277 4.401 1.00 91.50 81 LYS A CA 1
ATOM 679 C C . LYS A 1 81 ? -18.503 -15.453 3.604 1.00 91.50 81 LYS A C 1
ATOM 681 O O . LYS A 1 81 ? -18.082 -15.657 2.471 1.00 91.50 81 LYS A O 1
ATOM 686 N N . GLU A 1 82 ? -19.493 -16.165 4.139 1.00 91.31 82 GLU A N 1
ATOM 687 C CA . GLU A 1 82 ? -20.175 -17.257 3.430 1.00 91.31 82 GLU A CA 1
ATOM 688 C C . GLU A 1 82 ? -20.872 -16.772 2.153 1.00 91.31 82 GLU A C 1
ATOM 690 O O . GLU A 1 82 ? -20.748 -17.396 1.099 1.00 91.31 82 GLU A O 1
ATOM 695 N N . ASN A 1 83 ? -21.564 -15.629 2.218 1.00 91.31 83 ASN A N 1
ATOM 696 C CA . ASN A 1 83 ? -22.192 -15.028 1.042 1.00 91.31 83 ASN A CA 1
ATOM 697 C C . ASN A 1 83 ? -21.150 -14.644 -0.020 1.00 91.31 83 ASN A C 1
ATOM 699 O O . ASN A 1 83 ? -21.360 -14.912 -1.202 1.00 91.31 83 ASN A O 1
ATOM 703 N N . ILE A 1 84 ? -20.031 -14.032 0.385 1.00 88.12 84 ILE A N 1
ATOM 704 C CA . ILE A 1 84 ? -18.934 -13.669 -0.521 1.00 88.12 84 ILE A CA 1
ATOM 705 C C . ILE A 1 84 ? -18.344 -14.926 -1.159 1.00 88.12 84 ILE A C 1
ATOM 707 O O . ILE A 1 84 ? -18.204 -14.965 -2.379 1.00 88.12 84 ILE A O 1
ATOM 711 N N . ASP A 1 85 ? -18.049 -15.962 -0.372 1.00 88.38 85 ASP A N 1
ATOM 712 C CA . ASP A 1 85 ? -17.500 -17.222 -0.878 1.00 88.38 85 ASP A CA 1
ATOM 713 C C . ASP A 1 85 ? -18.463 -17.894 -1.867 1.00 88.38 85 ASP A C 1
ATOM 715 O O . ASP A 1 85 ? -18.031 -18.349 -2.926 1.00 88.38 85 ASP A O 1
ATOM 719 N N . SER A 1 86 ? -19.772 -17.876 -1.590 1.00 88.94 86 SER A N 1
ATOM 720 C CA . SER A 1 86 ? -20.793 -18.388 -2.512 1.00 88.94 86 SER A CA 1
ATOM 721 C C . SER A 1 86 ? -20.816 -17.614 -3.832 1.00 88.94 86 SER A C 1
ATOM 723 O O . SER A 1 86 ? -20.808 -18.224 -4.901 1.00 88.94 86 SER A O 1
ATOM 725 N N . VAL A 1 87 ? -20.806 -16.277 -3.782 1.00 89.69 87 VAL A N 1
ATOM 726 C CA . VAL A 1 87 ? -20.783 -15.422 -4.984 1.00 89.69 87 VAL A CA 1
ATOM 727 C C . VAL A 1 87 ? -19.494 -15.630 -5.780 1.00 89.69 87 VAL A C 1
ATOM 729 O O . VAL A 1 87 ? -19.523 -15.705 -7.011 1.00 89.69 87 VAL A O 1
ATOM 732 N N . VAL A 1 88 ? -18.355 -15.757 -5.098 1.00 86.44 88 VAL A N 1
ATOM 733 C CA . VAL A 1 88 ? -17.066 -16.056 -5.729 1.00 86.44 88 VAL A CA 1
ATOM 734 C C . VAL A 1 88 ? -17.119 -17.421 -6.410 1.00 86.44 88 VAL A C 1
ATOM 736 O O . VAL A 1 88 ? -16.781 -17.506 -7.586 1.00 86.44 88 VAL A O 1
ATOM 739 N N . ASP A 1 89 ? -17.587 -18.472 -5.737 1.00 87.44 89 ASP A N 1
ATOM 740 C CA . ASP A 1 89 ? -17.669 -19.818 -6.311 1.00 87.44 89 ASP A CA 1
ATOM 741 C C . ASP A 1 89 ? -18.649 -19.888 -7.500 1.00 87.44 89 ASP A C 1
ATOM 743 O O . ASP A 1 89 ? -18.364 -20.557 -8.498 1.00 87.44 89 ASP A O 1
ATOM 747 N N . GLU A 1 90 ? -19.779 -19.177 -7.444 1.00 89.12 90 GLU A N 1
ATOM 748 C CA . GLU A 1 90 ? -20.697 -19.022 -8.582 1.00 89.12 90 GLU A CA 1
ATOM 749 C C . GLU A 1 90 ? -20.035 -18.298 -9.757 1.00 89.12 90 GLU A C 1
ATOM 751 O O . GLU A 1 90 ? -20.151 -18.742 -10.901 1.00 89.12 90 GLU A O 1
ATOM 756 N N . THR A 1 91 ? -19.278 -17.235 -9.483 1.00 87.00 91 THR A N 1
ATOM 757 C CA . THR A 1 91 ? -18.535 -16.487 -10.507 1.00 87.00 91 THR A CA 1
ATOM 758 C C . THR A 1 91 ? -17.449 -17.356 -11.143 1.00 87.00 91 THR A C 1
ATOM 760 O O . THR A 1 91 ? -17.323 -17.392 -12.366 1.00 87.00 91 THR A O 1
ATOM 763 N N . ILE A 1 92 ? -16.698 -18.116 -10.339 1.00 88.00 92 ILE A N 1
ATOM 764 C CA . ILE A 1 92 ? -15.670 -19.056 -10.809 1.00 88.00 92 ILE A CA 1
ATOM 765 C C . ILE A 1 92 ? -16.291 -20.103 -11.741 1.00 88.00 92 ILE A C 1
ATOM 767 O O . ILE A 1 92 ? -15.770 -20.338 -12.835 1.00 88.00 92 ILE A O 1
ATOM 771 N N . LYS A 1 93 ? -17.441 -20.675 -11.352 1.00 88.81 93 LYS A N 1
ATOM 772 C CA . LYS A 1 93 ? -18.206 -21.604 -12.198 1.00 88.81 93 LYS A CA 1
ATOM 773 C C . LYS A 1 93 ? -18.693 -20.935 -13.484 1.00 88.81 93 LYS A C 1
ATOM 775 O O . LYS A 1 93 ? -18.581 -21.540 -14.547 1.00 88.81 93 LYS A O 1
ATOM 780 N N . GLY A 1 94 ? -19.194 -19.702 -13.404 1.00 90.06 94 GLY A N 1
ATOM 781 C CA . GLY A 1 94 ? -19.640 -18.917 -14.559 1.00 90.06 94 GLY A CA 1
ATOM 782 C C . GLY A 1 94 ? -18.523 -18.629 -15.567 1.00 90.06 94 GLY A C 1
ATOM 783 O O . GLY A 1 94 ? -18.769 -18.620 -16.769 1.00 90.06 94 GLY A O 1
ATOM 784 N N . LEU A 1 95 ? -17.284 -18.480 -15.092 1.00 89.44 95 LEU A N 1
ATOM 785 C CA . LEU A 1 95 ? -16.086 -18.339 -15.927 1.00 89.44 95 LEU A CA 1
ATOM 786 C C . LEU A 1 95 ? -15.577 -19.675 -16.500 1.00 89.44 95 LEU A C 1
ATOM 788 O O . LEU A 1 95 ? -14.613 -19.681 -17.264 1.00 89.44 95 LEU A O 1
ATOM 792 N N . GLY A 1 96 ? -16.189 -20.809 -16.139 1.00 91.75 96 GLY A N 1
ATOM 793 C CA . GLY A 1 96 ? -15.748 -22.141 -16.562 1.00 91.75 96 GLY A CA 1
ATOM 794 C C . GLY A 1 96 ? -14.411 -22.571 -15.948 1.00 91.75 96 GLY A C 1
ATOM 795 O O . GLY A 1 96 ? -13.738 -23.446 -16.492 1.00 91.75 96 GLY A O 1
ATOM 796 N N . LEU A 1 97 ? -14.016 -21.949 -14.835 1.00 91.19 97 LEU A N 1
ATOM 797 C CA . LEU A 1 97 ? -12.774 -22.231 -14.122 1.00 91.19 97 LEU A CA 1
ATOM 798 C C . LEU A 1 97 ? -13.059 -23.028 -12.846 1.00 91.19 97 LEU A C 1
ATOM 800 O O . LEU A 1 97 ? -14.184 -23.085 -12.353 1.00 91.19 97 LEU A O 1
ATOM 804 N N . ASN A 1 98 ? -12.025 -23.648 -12.285 1.00 89.06 98 ASN A N 1
ATOM 805 C CA . ASN A 1 98 ? -12.061 -24.224 -10.944 1.00 89.06 98 ASN A CA 1
ATOM 806 C C . ASN A 1 98 ? -11.209 -23.405 -9.959 1.00 89.06 98 ASN A C 1
ATOM 808 O O . ASN A 1 98 ? -10.404 -22.556 -10.349 1.00 89.06 98 ASN A O 1
ATOM 812 N N . ARG A 1 99 ? -11.379 -23.667 -8.658 1.00 86.00 99 ARG A N 1
ATOM 813 C CA . ARG A 1 99 ? -10.704 -22.918 -7.585 1.00 86.00 99 ARG A CA 1
ATOM 814 C C . ARG A 1 99 ? -9.177 -22.982 -7.694 1.00 86.00 99 ARG A C 1
ATOM 816 O O . ARG A 1 99 ? -8.518 -21.959 -7.563 1.00 86.00 99 ARG A O 1
ATOM 823 N N . THR A 1 100 ? -8.627 -24.140 -8.059 1.00 89.81 100 THR A N 1
ATOM 824 C CA . THR A 1 100 ? -7.183 -24.331 -8.273 1.00 89.81 100 THR A CA 1
ATOM 825 C C . THR A 1 100 ? -6.649 -23.503 -9.445 1.00 89.81 100 THR A C 1
ATOM 827 O O . THR A 1 100 ? -5.562 -22.939 -9.361 1.00 89.81 100 THR A O 1
ATOM 830 N N . GLN A 1 101 ? -7.402 -23.390 -10.542 1.00 90.81 101 GLN A N 1
ATOM 831 C CA . GLN A 1 101 ? -7.036 -22.538 -11.675 1.00 90.81 101 GLN A CA 1
ATOM 832 C C . GLN A 1 101 ? -7.041 -21.062 -11.279 1.00 90.81 101 GLN A C 1
ATOM 834 O O . GLN A 1 101 ? -6.146 -20.328 -11.678 1.00 90.81 101 GLN A O 1
ATOM 839 N N . ILE A 1 102 ? -8.004 -20.630 -10.464 1.00 89.00 102 ILE A N 1
ATOM 840 C CA . ILE A 1 102 ? -8.069 -19.254 -9.955 1.00 89.00 102 ILE A CA 1
ATOM 841 C C . ILE A 1 102 ? -6.910 -18.960 -9.002 1.00 89.00 102 ILE A C 1
ATOM 843 O O . ILE A 1 102 ? -6.289 -17.906 -9.106 1.00 89.00 102 ILE A O 1
ATOM 847 N N . GLU A 1 103 ? -6.586 -19.885 -8.100 1.00 89.31 103 GLU A N 1
ATOM 848 C CA . GLU A 1 103 ? -5.416 -19.781 -7.222 1.00 89.31 103 GLU A CA 1
ATOM 849 C C . GLU A 1 103 ? -4.123 -19.682 -8.032 1.00 89.31 103 GLU A C 1
ATOM 851 O O . GLU A 1 103 ? -3.298 -18.811 -7.760 1.00 89.31 103 GLU A O 1
ATOM 856 N N . LYS A 1 104 ? -3.991 -20.497 -9.086 1.00 93.56 104 LYS A N 1
ATOM 857 C CA . LYS A 1 104 ? -2.869 -20.404 -10.018 1.00 93.56 104 LYS A CA 1
ATOM 858 C C . LYS A 1 104 ? -2.824 -19.046 -10.722 1.00 93.56 104 LYS A C 1
ATOM 860 O O . LYS A 1 104 ? -1.785 -18.409 -10.701 1.00 93.56 104 LYS A O 1
ATOM 865 N N . LEU A 1 105 ? -3.940 -18.552 -11.262 1.00 90.88 105 LEU A N 1
ATOM 866 C CA . LEU A 1 105 ? -3.998 -17.230 -11.903 1.00 90.88 105 LEU A CA 1
ATOM 867 C C . LEU A 1 105 ? -3.648 -16.091 -10.934 1.00 90.88 105 LEU A C 1
ATOM 869 O O . LEU A 1 105 ? -3.041 -15.102 -11.337 1.00 90.88 105 LEU A O 1
ATOM 873 N N . ARG A 1 106 ? -4.013 -16.213 -9.651 1.00 89.62 106 ARG A N 1
ATOM 874 C CA . ARG A 1 106 ? -3.621 -15.252 -8.609 1.00 89.62 106 ARG A CA 1
ATOM 875 C C . ARG A 1 106 ? -2.118 -15.293 -8.340 1.00 89.62 106 ARG A C 1
ATOM 877 O O . ARG A 1 106 ? -1.515 -14.229 -8.217 1.00 89.62 106 ARG A O 1
ATOM 884 N N . ALA A 1 107 ? -1.530 -16.487 -8.265 1.00 92.88 107 ALA A N 1
ATOM 885 C CA . ALA A 1 107 ? -0.086 -16.658 -8.126 1.00 92.88 107 ALA A CA 1
ATOM 886 C C . ALA A 1 107 ? 0.658 -16.101 -9.351 1.00 92.88 107 ALA A C 1
ATOM 888 O O . ALA A 1 107 ? 1.505 -15.228 -9.195 1.00 92.88 107 ALA A O 1
ATOM 889 N N . ASP A 1 108 ? 0.241 -16.488 -10.560 1.00 92.94 108 ASP A N 1
ATOM 890 C CA . ASP A 1 108 ? 0.808 -16.008 -11.825 1.00 92.94 108 ASP A CA 1
ATOM 891 C C . ASP A 1 108 ? 0.713 -14.469 -11.927 1.00 92.94 108 ASP A C 1
ATOM 893 O O . ASP A 1 108 ? 1.663 -13.807 -12.345 1.00 92.94 108 ASP A O 1
ATOM 897 N N . ARG A 1 109 ? -0.405 -13.863 -11.486 1.00 90.44 109 ARG A N 1
ATOM 898 C CA . ARG A 1 109 ? -0.555 -12.395 -11.412 1.00 90.44 109 ARG A CA 1
ATOM 899 C C . ARG A 1 109 ? 0.442 -11.766 -10.441 1.00 90.44 109 ARG A C 1
ATOM 901 O O . ARG A 1 109 ? 0.997 -10.718 -10.759 1.00 90.44 109 ARG A O 1
ATOM 908 N N . LYS A 1 110 ? 0.663 -12.366 -9.268 1.00 92.50 110 LYS A N 1
ATOM 909 C CA . LYS A 1 110 ? 1.634 -11.864 -8.284 1.00 92.50 110 LYS A CA 1
ATOM 910 C C . LYS A 1 110 ? 3.056 -11.899 -8.851 1.00 92.50 110 LYS A C 1
ATOM 912 O O . LYS A 1 110 ? 3.780 -10.913 -8.727 1.00 92.50 110 LYS A O 1
ATOM 917 N N . ASP A 1 111 ? 3.414 -12.987 -9.525 1.00 93.62 111 ASP A N 1
ATOM 918 C CA . ASP A 1 111 ? 4.721 -13.139 -10.165 1.00 93.62 111 ASP A CA 1
ATOM 919 C C . ASP A 1 111 ? 4.911 -12.129 -11.308 1.00 93.62 111 ASP A C 1
ATOM 921 O O . ASP A 1 111 ? 5.971 -11.507 -11.417 1.00 93.62 111 ASP A O 1
ATOM 925 N N . LEU A 1 112 ? 3.869 -11.890 -12.115 1.00 92.00 112 LEU A N 1
ATOM 926 C CA . LEU A 1 112 ? 3.879 -10.874 -13.172 1.00 92.00 112 LEU A CA 1
ATOM 927 C C . LEU A 1 112 ? 4.085 -9.461 -12.610 1.00 92.00 112 LEU A C 1
ATOM 929 O O . LEU A 1 112 ? 4.921 -8.715 -13.119 1.00 92.00 112 LEU A O 1
ATOM 933 N N . ILE A 1 113 ? 3.354 -9.104 -11.548 1.00 93.69 113 ILE A N 1
ATOM 934 C CA . ILE A 1 113 ? 3.506 -7.811 -10.869 1.00 93.69 113 ILE A CA 1
ATOM 935 C C . ILE A 1 113 ? 4.948 -7.649 -10.388 1.00 93.69 113 ILE A C 1
ATOM 937 O O . ILE A 1 113 ? 5.578 -6.633 -10.678 1.00 93.69 113 ILE A O 1
ATOM 941 N N . GLN A 1 114 ? 5.512 -8.663 -9.729 1.00 95.06 114 GLN A N 1
ATOM 942 C CA . GLN A 1 114 ? 6.888 -8.596 -9.241 1.00 95.06 114 GLN A CA 1
ATOM 943 C C . GLN A 1 114 ? 7.907 -8.457 -10.382 1.00 95.06 114 GLN A C 1
ATOM 945 O O . GLN A 1 114 ? 8.856 -7.677 -10.273 1.00 95.06 114 GLN A O 1
ATOM 950 N N . LEU A 1 115 ? 7.709 -9.175 -11.493 1.00 95.06 115 LEU A N 1
ATOM 951 C CA . LEU A 1 115 ? 8.536 -9.041 -12.693 1.00 95.06 115 LEU A CA 1
ATOM 952 C C . LEU A 1 115 ? 8.500 -7.605 -13.233 1.00 95.06 115 LEU A C 1
ATOM 954 O O . LEU A 1 115 ? 9.546 -7.053 -13.582 1.00 95.06 115 LEU A O 1
ATOM 958 N N . TYR A 1 116 ? 7.317 -6.994 -13.280 1.00 94.94 116 TYR A N 1
ATOM 959 C CA . TYR A 1 116 ? 7.138 -5.634 -13.785 1.00 94.94 116 TYR A CA 1
ATOM 960 C C . TYR A 1 116 ? 7.767 -4.609 -12.849 1.00 94.94 116 TYR A C 1
ATOM 962 O O . TYR A 1 116 ? 8.512 -3.755 -13.320 1.00 94.94 116 TYR A O 1
ATOM 970 N N . ILE A 1 117 ? 7.572 -4.737 -11.535 1.00 95.69 117 ILE A N 1
ATOM 971 C CA . ILE A 1 117 ? 8.235 -3.893 -10.531 1.00 95.69 117 ILE A CA 1
ATOM 972 C C . ILE A 1 117 ? 9.756 -3.958 -10.705 1.00 95.69 117 ILE A C 1
ATOM 974 O O . ILE A 1 117 ? 10.413 -2.923 -10.810 1.00 95.69 117 ILE A O 1
ATOM 978 N N . ASN A 1 118 ? 10.319 -5.164 -10.813 1.00 94.62 118 ASN A N 1
ATOM 979 C CA . ASN A 1 118 ? 11.757 -5.353 -10.999 1.00 94.62 118 ASN A CA 1
ATOM 980 C C . ASN A 1 118 ? 12.254 -4.719 -12.307 1.00 94.62 118 ASN A C 1
ATOM 982 O O . ASN A 1 118 ? 13.298 -4.060 -12.321 1.00 94.62 118 ASN A O 1
ATOM 986 N N . LYS A 1 119 ? 11.506 -4.890 -13.405 1.00 94.75 119 LYS A N 1
ATOM 987 C CA . LYS A 1 119 ? 11.854 -4.312 -14.707 1.00 94.75 119 LYS A CA 1
ATOM 988 C C . LYS A 1 119 ? 11.790 -2.786 -14.682 1.00 94.75 119 LYS A C 1
ATOM 990 O O . LYS A 1 119 ? 12.734 -2.145 -15.134 1.00 94.75 119 LYS A O 1
ATOM 995 N N . LEU A 1 120 ? 10.725 -2.208 -14.133 1.00 94.94 120 LEU A N 1
ATOM 996 C CA . LEU A 1 120 ? 10.556 -0.760 -14.011 1.00 94.94 120 LEU A CA 1
ATOM 997 C C . LEU A 1 120 ? 11.625 -0.141 -13.116 1.00 94.94 120 LEU A C 1
ATOM 999 O O . LEU A 1 120 ? 12.217 0.870 -13.481 1.00 94.94 120 LEU A O 1
ATOM 1003 N N . TYR A 1 121 ? 11.940 -0.784 -11.993 1.00 95.12 121 TYR A N 1
ATOM 1004 C CA . TYR A 1 121 ? 13.014 -0.338 -11.114 1.00 95.12 121 TYR A CA 1
ATOM 1005 C C . TYR A 1 121 ? 14.375 -0.398 -11.822 1.00 95.12 121 TYR A C 1
ATOM 1007 O O . TYR A 1 121 ? 15.162 0.541 -11.740 1.00 95.12 121 TYR A O 1
ATOM 1015 N N . SER A 1 122 ? 14.640 -1.453 -12.600 1.00 93.50 122 SER A N 1
ATOM 1016 C CA . SER A 1 122 ? 15.845 -1.543 -13.434 1.00 93.50 122 SER A CA 1
ATOM 1017 C C . SER A 1 122 ? 15.916 -0.443 -14.500 1.00 93.50 122 SER A C 1
ATOM 1019 O O . SER A 1 122 ? 16.990 0.124 -14.700 1.00 93.50 122 SER A O 1
ATOM 1021 N N . LEU A 1 123 ? 14.801 -0.118 -15.160 1.00 93.19 123 LEU A N 1
ATOM 1022 C CA . LEU A 1 123 ? 14.734 0.979 -16.129 1.00 93.19 123 LEU A CA 1
ATOM 1023 C C . LEU A 1 123 ? 14.977 2.338 -15.459 1.00 93.19 123 LEU A C 1
ATOM 1025 O O . LEU A 1 123 ? 15.744 3.142 -15.980 1.00 93.19 123 LEU A O 1
ATOM 1029 N N . ALA A 1 124 ? 14.401 2.571 -14.278 1.00 93.25 124 ALA A N 1
ATOM 1030 C CA . ALA A 1 124 ? 14.620 3.790 -13.503 1.00 93.25 124 ALA A CA 1
ATOM 1031 C C . ALA A 1 124 ? 16.088 3.940 -13.058 1.00 93.25 124 ALA A C 1
ATOM 1033 O O . ALA A 1 124 ? 16.650 5.030 -13.150 1.00 93.25 124 ALA A O 1
ATOM 1034 N N . ARG A 1 125 ? 16.749 2.842 -12.660 1.00 92.62 125 ARG A N 1
ATOM 1035 C CA . ARG A 1 125 ? 18.200 2.825 -12.380 1.00 92.62 125 ARG A CA 1
ATOM 1036 C C . ARG A 1 125 ? 19.022 3.189 -13.609 1.00 92.62 125 ARG A C 1
ATOM 1038 O O . ARG A 1 125 ? 19.943 3.993 -13.505 1.00 92.62 125 ARG A O 1
ATOM 1045 N N . HIS A 1 126 ? 18.685 2.626 -14.768 1.00 90.25 126 HIS A N 1
ATOM 1046 C CA . HIS A 1 126 ? 19.362 2.964 -16.017 1.00 90.25 126 HIS A CA 1
ATOM 1047 C C . HIS A 1 126 ? 19.180 4.447 -16.371 1.00 90.25 126 HIS A C 1
ATOM 1049 O O . HIS A 1 126 ? 20.165 5.125 -16.649 1.00 90.25 126 HIS A O 1
ATOM 1055 N N . PHE A 1 127 ? 17.955 4.967 -16.253 1.00 89.75 127 PHE A N 1
ATOM 1056 C CA . PHE A 1 127 ? 17.636 6.382 -16.454 1.00 89.75 127 PHE A CA 1
ATOM 1057 C C . PHE A 1 127 ? 18.436 7.309 -15.521 1.00 89.75 127 PHE A C 1
ATOM 1059 O O . PHE A 1 127 ? 18.996 8.316 -15.966 1.00 89.75 127 PHE A O 1
ATOM 1066 N N . ALA A 1 128 ? 18.537 6.962 -14.235 1.00 90.00 128 ALA A N 1
ATOM 1067 C CA . ALA A 1 128 ? 19.321 7.714 -13.257 1.00 90.00 128 ALA A CA 1
ATOM 1068 C C . ALA A 1 128 ? 20.818 7.732 -13.608 1.00 90.00 128 ALA A C 1
ATOM 1070 O O . ALA A 1 128 ? 21.458 8.784 -13.573 1.00 90.00 128 ALA A O 1
ATOM 1071 N N . MET A 1 129 ? 21.364 6.582 -14.019 1.00 87.44 129 MET A N 1
ATOM 1072 C CA . MET A 1 129 ? 22.758 6.461 -14.456 1.00 87.44 129 MET A CA 1
ATOM 1073 C C . MET A 1 129 ? 23.035 7.261 -15.735 1.00 87.44 129 MET A C 1
ATOM 1075 O O . MET A 1 129 ? 24.049 7.953 -15.801 1.00 87.44 129 MET A O 1
ATOM 1079 N N . SER A 1 130 ? 22.135 7.230 -16.725 1.00 84.19 130 SER A N 1
ATOM 1080 C CA . SER A 1 130 ? 22.282 8.019 -17.957 1.00 84.19 130 SER A CA 1
ATOM 1081 C C . SER A 1 130 ? 22.146 9.525 -17.721 1.00 84.19 130 SER A C 1
ATOM 1083 O O . SER A 1 130 ? 22.769 10.322 -18.419 1.00 84.19 130 SER A O 1
ATOM 1085 N N . SER A 1 131 ? 21.370 9.931 -16.713 1.00 76.88 131 SER A N 1
ATOM 1086 C CA . SER A 1 131 ? 21.170 11.344 -16.368 1.00 76.88 131 SER A CA 1
ATOM 1087 C C . SER A 1 131 ? 22.379 11.969 -15.661 1.00 76.88 131 SER A C 1
ATOM 1089 O O . SER A 1 131 ? 22.531 13.187 -15.691 1.00 76.88 131 SER A O 1
ATOM 1091 N N . ARG A 1 132 ? 23.286 11.155 -15.097 1.00 69.75 132 ARG A N 1
ATOM 1092 C CA . ARG A 1 132 ? 24.502 11.596 -14.382 1.00 69.75 132 ARG A CA 1
ATOM 1093 C C . ARG A 1 132 ? 25.449 12.456 -15.235 1.00 69.75 132 ARG A C 1
ATOM 1095 O O . ARG A 1 132 ? 26.248 13.206 -14.683 1.00 69.75 132 ARG A O 1
ATOM 1102 N N . GLY A 1 133 ? 25.386 12.331 -16.561 1.00 61.69 133 GLY A N 1
ATOM 1103 C CA . GLY A 1 133 ? 26.204 13.106 -17.501 1.00 61.69 133 GLY A CA 1
ATOM 1104 C C . GLY A 1 133 ? 25.600 14.446 -17.934 1.00 61.69 133 GLY A C 1
ATOM 1105 O O . GLY A 1 133 ? 26.221 15.150 -18.726 1.00 61.69 133 GLY A O 1
ATOM 1106 N N . MET A 1 134 ? 24.395 14.793 -17.472 1.00 68.94 134 MET A N 1
ATOM 1107 C CA . MET A 1 134 ? 23.694 16.013 -17.883 1.00 68.94 134 MET A CA 1
ATOM 1108 C C . MET A 1 134 ? 23.964 17.177 -16.917 1.00 68.94 134 MET A C 1
ATOM 1110 O O . MET A 1 134 ? 24.200 16.970 -15.732 1.00 68.94 134 MET A O 1
ATOM 1114 N N . GLU A 1 135 ? 23.880 18.423 -17.403 1.00 62.28 135 GLU A N 1
ATOM 1115 C CA . GLU A 1 135 ? 24.069 19.631 -16.569 1.00 62.28 135 GLU A CA 1
ATOM 1116 C C . GLU A 1 135 ? 23.046 19.751 -15.422 1.00 62.28 135 GLU A C 1
ATOM 1118 O O . GLU A 1 135 ? 23.302 20.426 -14.424 1.00 62.28 135 GLU A O 1
ATOM 1123 N N . LYS A 1 136 ? 21.884 19.099 -15.559 1.00 67.94 136 LYS A N 1
ATOM 1124 C CA . LYS A 1 136 ? 20.865 18.937 -14.517 1.00 67.94 136 LYS A CA 1
ATOM 1125 C C . LYS A 1 136 ? 20.311 17.518 -14.577 1.00 67.94 136 LYS A C 1
ATOM 1127 O O . LYS A 1 136 ? 19.961 17.055 -15.664 1.00 67.94 136 LYS A O 1
ATOM 1132 N N . ASN A 1 137 ? 20.199 16.854 -13.427 1.00 73.25 137 ASN A N 1
ATOM 1133 C CA . ASN A 1 137 ? 19.537 15.554 -13.368 1.00 73.25 137 ASN A CA 1
ATOM 1134 C C . ASN A 1 137 ? 18.049 15.724 -13.691 1.00 73.25 137 ASN A C 1
ATOM 1136 O O . ASN A 1 137 ? 17.426 16.711 -13.291 1.00 73.25 137 ASN A O 1
ATOM 1140 N N . ARG A 1 138 ? 17.482 14.747 -14.396 1.00 80.00 138 ARG A N 1
ATOM 1141 C CA . ARG A 1 138 ? 16.049 14.701 -14.689 1.00 80.00 138 ARG A CA 1
ATOM 1142 C C . ARG A 1 138 ? 15.319 13.914 -13.608 1.00 80.00 138 ARG A C 1
ATOM 1144 O O . ARG A 1 138 ? 15.833 12.914 -13.107 1.00 80.00 138 ARG A O 1
ATOM 1151 N N . GLY A 1 139 ? 14.117 14.363 -13.275 1.00 85.12 139 GLY A N 1
ATOM 1152 C CA . GLY A 1 139 ? 13.212 13.658 -12.382 1.00 85.12 139 GLY A CA 1
ATOM 1153 C C . GLY A 1 139 ? 12.401 12.635 -13.146 1.00 85.12 139 GLY A C 1
ATOM 1154 O O . GLY A 1 139 ? 12.015 12.865 -14.289 1.00 85.12 139 GLY A O 1
ATOM 1155 N N . LEU A 1 140 ? 12.105 11.516 -12.498 1.00 89.81 140 LEU A N 1
ATOM 1156 C CA . LEU A 1 140 ? 11.188 10.525 -13.040 1.00 89.81 140 LEU A CA 1
ATOM 1157 C C . LEU A 1 140 ? 10.245 10.069 -11.934 1.00 89.81 140 LEU A C 1
ATOM 1159 O O . LEU A 1 140 ? 10.669 9.827 -10.807 1.00 89.81 140 LEU A O 1
ATOM 1163 N N . PHE A 1 141 ? 8.968 9.931 -12.264 1.00 91.44 141 PHE A N 1
ATOM 1164 C CA . PHE A 1 141 ? 7.975 9.338 -11.383 1.00 91.44 141 PHE A CA 1
ATOM 1165 C C . PHE A 1 141 ? 7.162 8.326 -12.187 1.00 91.44 141 PHE A C 1
ATOM 1167 O O . PHE A 1 141 ? 6.476 8.691 -13.138 1.00 91.44 141 PHE A O 1
ATOM 1174 N N . VAL A 1 142 ? 7.281 7.046 -11.837 1.00 92.69 142 VAL A N 1
ATOM 1175 C CA . VAL A 1 142 ? 6.598 5.932 -12.504 1.00 92.69 142 VAL A CA 1
ATOM 1176 C C . VAL A 1 142 ? 5.646 5.261 -11.529 1.00 92.69 142 VAL A C 1
ATOM 1178 O O . VAL A 1 142 ? 6.011 4.990 -10.386 1.00 92.69 142 VAL A O 1
ATOM 1181 N N . VAL A 1 143 ? 4.445 4.948 -12.001 1.00 92.25 143 VAL A N 1
ATOM 1182 C CA . VAL A 1 143 ? 3.417 4.237 -11.241 1.00 92.25 143 VAL A CA 1
ATOM 1183 C C . VAL A 1 143 ? 2.999 2.996 -12.022 1.00 92.25 143 VAL A C 1
ATOM 1185 O O . VAL A 1 143 ? 2.583 3.096 -13.177 1.00 92.25 143 VAL A O 1
ATOM 1188 N N . LEU A 1 144 ? 3.104 1.829 -11.387 1.00 93.06 144 LEU A N 1
ATOM 1189 C CA . LEU A 1 144 ? 2.494 0.595 -11.876 1.00 93.06 144 LEU A CA 1
ATOM 1190 C C . LEU A 1 144 ? 1.097 0.488 -11.268 1.00 93.06 144 LEU A C 1
ATOM 1192 O O . LEU A 1 144 ? 0.977 0.324 -10.054 1.00 93.06 144 LEU A O 1
ATOM 1196 N N . ALA A 1 145 ? 0.060 0.565 -12.095 1.00 88.88 145 ALA A N 1
ATOM 1197 C CA . ALA A 1 145 ? -1.326 0.572 -11.644 1.00 88.88 145 ALA A CA 1
ATOM 1198 C C . ALA A 1 145 ? -2.171 -0.510 -12.330 1.00 88.88 145 ALA A C 1
ATOM 1200 O O . ALA A 1 145 ? -1.931 -0.902 -13.470 1.00 88.88 145 ALA A O 1
ATOM 1201 N N . ASP A 1 146 ? -3.203 -0.991 -11.647 1.00 85.81 146 ASP A N 1
ATOM 1202 C CA . ASP A 1 146 ? -4.257 -1.789 -12.258 1.00 85.81 146 ASP A CA 1
ATOM 1203 C C . ASP A 1 146 ? -5.314 -0.844 -12.830 1.00 85.81 146 ASP A C 1
ATOM 1205 O O . ASP A 1 146 ? -6.189 -0.362 -12.113 1.00 85.81 146 ASP A O 1
ATOM 1209 N N . TYR A 1 147 ? -5.241 -0.582 -14.138 1.00 75.19 147 TYR A N 1
ATOM 1210 C CA . TYR A 1 147 ? -6.154 0.328 -14.839 1.00 75.19 147 TYR A CA 1
ATOM 1211 C C . TYR A 1 147 ? -7.643 0.043 -14.559 1.00 75.19 147 TYR A C 1
ATOM 1213 O O . TYR A 1 147 ? -8.455 0.964 -14.508 1.00 75.19 147 TYR A O 1
ATOM 1221 N N . ARG A 1 148 ? -8.014 -1.220 -14.314 1.00 72.75 148 ARG A N 1
ATOM 1222 C CA . ARG A 1 148 ? -9.401 -1.611 -13.999 1.00 72.75 148 ARG A CA 1
ATOM 1223 C C . ARG A 1 148 ? -9.893 -1.025 -12.679 1.00 72.75 148 ARG A C 1
ATOM 1225 O O . ARG A 1 148 ? -11.085 -0.780 -12.541 1.00 72.75 148 ARG A O 1
ATOM 1232 N N . ASN A 1 149 ? -8.977 -0.805 -11.742 1.00 71.56 149 ASN A N 1
ATOM 1233 C CA . ASN A 1 149 ? -9.264 -0.227 -10.435 1.00 71.56 149 ASN A CA 1
ATOM 1234 C C . ASN A 1 149 ? -9.172 1.307 -10.454 1.00 71.56 149 ASN A C 1
ATOM 1236 O O . ASN A 1 149 ? -9.608 1.940 -9.506 1.00 71.56 149 ASN A O 1
ATOM 1240 N N . MET A 1 150 ? -8.667 1.900 -11.542 1.00 66.19 150 MET A N 1
ATOM 1241 C CA . MET A 1 150 ? -8.597 3.355 -11.722 1.00 66.19 150 MET A CA 1
ATOM 1242 C C . MET A 1 150 ? -9.880 3.968 -12.313 1.00 66.19 150 MET A C 1
ATOM 1244 O O . MET A 1 150 ? -10.025 5.188 -12.330 1.00 66.19 150 MET A O 1
ATOM 1248 N N . ALA A 1 151 ? -10.794 3.154 -12.857 1.00 54.88 151 ALA A N 1
ATOM 1249 C CA . ALA A 1 151 ? -12.006 3.626 -13.528 1.00 54.88 151 ALA A CA 1
ATOM 1250 C C . ALA A 1 151 ? -13.240 3.572 -12.603 1.00 54.88 151 ALA A C 1
ATOM 1252 O O . ALA A 1 151 ? -13.587 2.511 -12.089 1.00 54.88 151 ALA A O 1
ATOM 1253 N N . GLY A 1 152 ? -13.955 4.697 -12.454 1.00 55.53 152 GLY A N 1
ATOM 1254 C CA . GLY A 1 152 ? -15.248 4.785 -11.753 1.00 55.53 152 GLY A CA 1
ATOM 1255 C C . GLY A 1 152 ? -15.240 5.681 -10.507 1.00 55.53 152 GLY A C 1
ATOM 1256 O O . GLY A 1 152 ? -14.354 6.511 -10.335 1.00 55.53 152 GLY A O 1
ATOM 1257 N N . GLU A 1 153 ? -16.233 5.512 -9.624 1.00 50.91 153 GLU A N 1
ATOM 1258 C CA . GLU A 1 153 ? -16.326 6.214 -8.323 1.00 50.91 153 GLU A CA 1
ATOM 1259 C C . GLU A 1 153 ? -15.268 5.740 -7.300 1.00 50.91 153 GLU A C 1
ATOM 1261 O O . GLU A 1 153 ? -15.140 6.311 -6.217 1.00 50.91 153 GLU A O 1
ATOM 1266 N N . ASN A 1 154 ? -14.478 4.722 -7.656 1.00 45.28 154 ASN A N 1
ATOM 1267 C CA . ASN A 1 154 ? -13.500 4.052 -6.797 1.00 45.28 154 ASN A CA 1
ATOM 1268 C C . ASN A 1 154 ? -12.148 4.779 -6.698 1.00 45.28 154 ASN A C 1
ATOM 1270 O O . ASN A 1 154 ? -11.129 4.131 -6.528 1.00 45.28 154 ASN A O 1
ATOM 1274 N N . PHE A 1 155 ? -12.173 6.116 -6.703 1.00 53.34 155 PHE A N 1
ATOM 1275 C CA . PHE A 1 155 ? -11.026 7.000 -6.457 1.00 53.34 155 PHE A CA 1
ATOM 1276 C C . PHE A 1 155 ? -9.966 7.035 -7.569 1.00 53.34 155 PHE A C 1
ATOM 1278 O O . PHE A 1 155 ? -9.143 6.149 -7.716 1.00 53.34 155 PHE A O 1
ATOM 1285 N N . SER A 1 156 ? -9.922 8.152 -8.299 1.00 57.53 156 SER A N 1
ATOM 1286 C CA . SER A 1 156 ? -8.777 8.538 -9.126 1.00 57.53 156 SER A CA 1
ATOM 1287 C C . SER A 1 156 ? -8.275 9.893 -8.629 1.00 57.53 156 SER A C 1
ATOM 1289 O O . SER A 1 156 ? -8.660 10.932 -9.156 1.00 57.53 156 SER A O 1
ATOM 1291 N N . GLU A 1 157 ? -7.399 9.888 -7.617 1.00 62.69 157 GLU A N 1
ATOM 1292 C CA . GLU A 1 157 ? -6.598 11.062 -7.181 1.00 62.69 157 GLU A CA 1
ATOM 1293 C C . GLU A 1 157 ? -5.573 11.503 -8.253 1.00 62.69 157 GLU A C 1
ATOM 1295 O O . GLU A 1 157 ? -4.763 12.413 -8.055 1.00 62.69 157 GLU A O 1
ATOM 1300 N N . PHE A 1 158 ? -5.594 10.820 -9.399 1.00 64.44 158 PHE A N 1
ATOM 1301 C CA . PHE A 1 158 ? -4.878 11.165 -10.606 1.00 64.44 158 PHE A CA 1
ATOM 1302 C C . PHE A 1 158 ? -5.714 12.175 -11.397 1.00 64.44 158 PHE A C 1
ATOM 1304 O O . PHE A 1 158 ? -6.732 11.828 -11.997 1.00 64.44 158 PHE A O 1
ATOM 1311 N N . HIS A 1 159 ? -5.287 13.437 -11.384 1.00 63.09 159 HIS A N 1
ATOM 1312 C CA . HIS A 1 159 ? -6.025 14.528 -12.022 1.00 63.09 159 HIS A CA 1
ATOM 1313 C C . HIS A 1 159 ? -5.595 14.713 -13.475 1.00 63.09 159 HIS A C 1
ATOM 1315 O O . HIS A 1 159 ? -4.401 14.770 -13.777 1.00 63.09 159 HIS A O 1
ATOM 1321 N N . ASP A 1 160 ? -6.573 14.906 -14.361 1.00 56.12 160 ASP A N 1
ATOM 1322 C CA . ASP A 1 160 ? -6.381 15.099 -15.807 1.00 56.12 160 ASP A CA 1
ATOM 1323 C C . ASP A 1 160 ? -5.811 16.491 -16.185 1.00 56.12 160 ASP A C 1
ATOM 1325 O O . ASP A 1 160 ? -5.950 16.950 -17.318 1.00 56.12 160 ASP A O 1
ATOM 1329 N N . GLY A 1 161 ? -5.172 17.202 -15.249 1.00 47.94 161 GLY A N 1
ATOM 1330 C CA . GLY A 1 161 ? -4.812 18.618 -15.403 1.00 47.94 161 GLY A CA 1
ATOM 1331 C C . GLY A 1 161 ? -3.887 18.935 -16.587 1.00 47.94 161 GLY A C 1
ATOM 1332 O O . GLY A 1 161 ? -3.939 20.053 -17.095 1.00 47.94 161 GLY A O 1
ATOM 1333 N N . GLN A 1 162 ? -3.075 17.968 -17.037 1.00 48.91 162 GLN A N 1
ATOM 1334 C CA . GLN A 1 162 ? -2.175 18.067 -18.197 1.00 48.91 162 GLN A CA 1
ATOM 1335 C C . GLN A 1 162 ? -1.962 16.688 -18.856 1.00 48.91 162 GLN A C 1
ATOM 1337 O O . GLN A 1 162 ? -0.832 16.229 -19.009 1.00 48.91 162 GLN A O 1
ATOM 1342 N N . VAL A 1 163 ? -3.041 15.977 -19.211 1.00 50.53 163 VAL A N 1
ATOM 1343 C CA . VAL A 1 163 ? -2.907 14.680 -19.901 1.00 50.53 163 VAL A CA 1
ATOM 1344 C C . VAL A 1 163 ? -2.354 14.901 -21.303 1.00 50.53 163 VAL A C 1
ATOM 1346 O O . VAL A 1 163 ? -3.086 15.246 -22.230 1.00 50.53 163 VAL A O 1
ATOM 1349 N N . GLU A 1 164 ? -1.068 14.635 -21.485 1.00 52.03 164 GLU A N 1
ATOM 1350 C CA . GLU A 1 164 ? -0.575 14.237 -22.794 1.00 52.03 164 GLU A CA 1
ATOM 1351 C C . GLU A 1 164 ? -0.765 12.732 -22.916 1.00 52.03 164 GLU A C 1
ATOM 1353 O O . GLU A 1 164 ? -0.148 11.937 -22.204 1.00 52.03 164 GLU A O 1
ATOM 1358 N N . HIS A 1 165 ? -1.664 12.329 -23.813 1.00 53.72 165 HIS A N 1
ATOM 1359 C CA . HIS A 1 165 ? -1.632 10.970 -24.317 1.00 53.72 165 HIS A CA 1
ATOM 1360 C C . HIS A 1 165 ? -0.306 10.807 -25.055 1.00 53.72 165 HIS A C 1
ATOM 1362 O O . HIS A 1 165 ? -0.029 11.558 -25.991 1.00 53.72 165 HIS A O 1
ATOM 1368 N N . LEU A 1 166 ? 0.511 9.842 -24.628 1.00 58.25 166 LEU A N 1
ATOM 1369 C CA . LEU A 1 166 ? 1.662 9.404 -25.409 1.00 58.25 166 LEU A CA 1
ATOM 1370 C C . LEU A 1 166 ? 1.203 9.200 -26.852 1.00 58.25 166 LEU A C 1
ATOM 1372 O O . LEU A 1 166 ? 0.229 8.478 -27.079 1.00 58.25 166 LEU A O 1
ATOM 1376 N N . ASP A 1 167 ? 1.882 9.840 -27.806 1.00 57.75 167 ASP A N 1
ATOM 1377 C CA . ASP A 1 167 ? 1.619 9.613 -29.223 1.00 57.75 167 ASP A CA 1
ATOM 1378 C C . ASP A 1 167 ? 1.799 8.117 -29.504 1.00 57.75 167 ASP A C 1
ATOM 1380 O O . ASP A 1 167 ? 2.921 7.602 -29.579 1.00 57.75 167 ASP A O 1
ATOM 1384 N N . GLN A 1 168 ? 0.674 7.407 -29.623 1.00 54.38 168 GLN A N 1
ATOM 1385 C CA . GLN A 1 168 ? 0.643 5.971 -29.889 1.00 54.38 168 GLN A CA 1
ATOM 1386 C C . GLN A 1 168 ? 1.349 5.647 -31.213 1.00 54.38 168 GLN A C 1
ATOM 1388 O O . GLN A 1 168 ? 1.830 4.531 -31.392 1.00 54.38 168 GLN A O 1
ATOM 1393 N N . GLY A 1 169 ? 1.544 6.639 -32.096 1.00 58.59 169 GLY A N 1
ATOM 1394 C CA . GLY A 1 169 ? 2.391 6.529 -33.277 1.00 58.59 169 GLY A CA 1
ATOM 1395 C C . GLY A 1 169 ? 3.812 6.037 -32.976 1.00 58.59 169 GLY A C 1
ATOM 1396 O O . GLY A 1 169 ? 4.359 5.272 -33.774 1.00 58.59 169 GLY A O 1
ATOM 1397 N N . LYS A 1 170 ? 4.388 6.366 -31.806 1.00 61.94 170 LYS A N 1
ATOM 1398 C CA . LYS A 1 170 ? 5.704 5.846 -31.385 1.00 61.94 170 LYS A CA 1
ATOM 1399 C C . LYS A 1 170 ? 5.692 4.334 -31.169 1.00 61.94 170 LYS A C 1
ATOM 1401 O O . LYS A 1 170 ? 6.690 3.673 -31.457 1.00 61.94 170 LYS A O 1
ATOM 1406 N N . TYR A 1 171 ? 4.574 3.764 -30.727 1.00 61.66 171 TYR A N 1
ATOM 1407 C CA . TYR A 1 171 ? 4.421 2.330 -30.464 1.00 61.66 171 TYR A CA 1
ATOM 1408 C C . TYR A 1 171 ? 3.774 1.550 -31.610 1.00 61.66 171 TYR A C 1
ATOM 1410 O O . TYR A 1 171 ? 3.648 0.333 -31.498 1.00 61.66 171 TYR A O 1
ATOM 1418 N N . LYS A 1 172 ? 3.500 2.203 -32.746 1.00 63.59 172 LYS A N 1
ATOM 1419 C CA . LYS A 1 172 ? 2.920 1.567 -33.933 1.00 63.59 172 LYS A CA 1
ATOM 1420 C C . LYS A 1 172 ? 3.644 0.264 -34.292 1.00 63.59 172 LYS A C 1
ATOM 1422 O O . LYS A 1 172 ? 4.852 0.261 -34.551 1.00 63.59 172 LYS A O 1
ATOM 1427 N N . GLY A 1 173 ? 2.893 -0.836 -34.310 1.00 63.00 173 GLY A N 1
ATOM 1428 C CA . GLY A 1 173 ? 3.378 -2.196 -34.572 1.00 63.00 173 GLY A CA 1
ATOM 1429 C C . GLY A 1 173 ? 3.638 -3.035 -33.315 1.00 63.00 173 GLY A C 1
ATOM 1430 O O . GLY A 1 173 ? 3.766 -4.252 -33.425 1.00 63.00 173 GLY A O 1
ATOM 1431 N N . ILE A 1 174 ? 3.675 -2.415 -32.133 1.00 67.31 174 ILE A N 1
ATOM 1432 C CA . ILE A 1 174 ? 3.789 -3.076 -30.823 1.00 67.31 174 ILE A CA 1
ATOM 1433 C C . ILE A 1 174 ? 2.763 -2.542 -29.813 1.00 67.31 174 ILE A C 1
ATOM 1435 O O . ILE A 1 174 ? 2.941 -2.728 -28.616 1.00 67.31 174 ILE A O 1
ATOM 1439 N N . ASP A 1 175 ? 1.684 -1.923 -30.295 1.00 70.31 175 ASP A N 1
ATOM 1440 C CA . ASP A 1 175 ? 0.687 -1.175 -29.510 1.00 70.31 175 ASP A CA 1
ATOM 1441 C C . ASP A 1 175 ? 0.003 -2.001 -28.402 1.00 70.31 175 ASP A C 1
ATOM 1443 O O . ASP A 1 175 ? -0.527 -1.452 -27.440 1.00 70.31 175 ASP A O 1
ATOM 1447 N N . TYR A 1 176 ? 0.013 -3.328 -28.544 1.00 69.38 176 TYR A N 1
ATOM 1448 C CA . TYR A 1 176 ? -0.580 -4.287 -27.606 1.00 69.38 176 TYR A CA 1
ATOM 1449 C C . TYR A 1 176 ? 0.459 -5.150 -26.880 1.00 69.38 176 TYR A C 1
ATOM 1451 O O . TYR A 1 176 ? 0.095 -6.065 -26.141 1.00 69.38 176 TYR A O 1
ATOM 1459 N N . LEU A 1 177 ? 1.750 -4.930 -27.138 1.00 78.81 177 LEU A N 1
ATOM 1460 C CA . LEU A 1 177 ? 2.822 -5.653 -26.464 1.00 78.81 177 LEU A CA 1
ATOM 1461 C C . LEU A 1 177 ? 3.270 -4.878 -25.220 1.00 78.81 177 LEU A C 1
ATOM 1463 O O . LEU A 1 177 ? 3.194 -3.653 -25.205 1.00 78.81 177 LEU A O 1
ATOM 1467 N N . PRO A 1 178 ? 3.809 -5.558 -24.197 1.00 83.19 178 PRO A N 1
ATOM 1468 C CA . PRO A 1 178 ? 4.348 -4.887 -23.020 1.00 83.19 178 PRO A CA 1
ATOM 1469 C C . PRO A 1 178 ? 5.482 -3.906 -23.374 1.00 83.19 178 PRO A C 1
ATOM 1471 O O . PRO A 1 178 ? 6.636 -4.300 -23.587 1.00 83.19 178 PRO A O 1
ATOM 1474 N N . HIS A 1 179 ? 5.165 -2.610 -23.416 1.00 83.62 179 HIS A N 1
ATOM 1475 C CA . HIS A 1 179 ? 6.090 -1.534 -23.777 1.00 83.62 179 HIS A CA 1
ATOM 1476 C C . HIS A 1 179 ? 7.342 -1.529 -22.896 1.00 83.62 179 HIS A C 1
ATOM 1478 O O . HIS A 1 179 ? 8.427 -1.264 -23.398 1.00 83.62 179 HIS A O 1
ATOM 1484 N N . ILE A 1 180 ? 7.226 -1.904 -21.618 1.00 87.38 180 ILE A N 1
ATOM 1485 C CA . ILE A 1 180 ? 8.345 -1.959 -20.659 1.00 87.38 180 ILE A CA 1
ATOM 1486 C C . ILE A 1 180 ? 9.508 -2.881 -21.067 1.00 87.38 180 ILE A C 1
ATOM 1488 O O . ILE A 1 180 ? 10.607 -2.754 -20.526 1.00 87.38 180 ILE A O 1
ATOM 1492 N N . PHE A 1 181 ? 9.296 -3.814 -21.999 1.00 87.50 181 PHE A N 1
ATOM 1493 C CA . PHE A 1 181 ? 10.360 -4.666 -22.547 1.00 87.50 181 PHE A CA 1
ATOM 1494 C C . PHE A 1 181 ? 10.871 -4.193 -23.912 1.00 87.50 181 PHE A C 1
ATOM 1496 O O . PHE A 1 181 ? 11.848 -4.740 -24.418 1.00 87.50 181 PHE A O 1
ATOM 1503 N N . SER A 1 182 ? 10.251 -3.168 -24.493 1.00 84.69 182 SER A N 1
ATOM 1504 C CA . SER A 1 182 ? 10.707 -2.526 -25.722 1.00 84.69 182 SER A CA 1
ATOM 1505 C C . SER A 1 182 ? 11.821 -1.522 -25.443 1.00 84.69 182 SER A C 1
ATOM 1507 O O . SER A 1 182 ? 11.810 -0.834 -24.427 1.00 84.69 182 SER A O 1
ATOM 1509 N N . THR A 1 183 ? 12.749 -1.359 -26.384 1.00 81.75 183 THR A N 1
ATOM 1510 C CA . THR A 1 183 ? 13.768 -0.295 -26.341 1.00 81.75 183 THR A CA 1
ATOM 1511 C C . THR A 1 183 ? 13.144 1.102 -26.387 1.00 81.75 183 THR A C 1
ATOM 1513 O O . THR A 1 183 ? 13.677 2.032 -25.784 1.00 81.75 183 THR A O 1
ATOM 1516 N N . LYS A 1 184 ? 11.968 1.231 -27.014 1.00 80.25 184 LYS A N 1
ATOM 1517 C CA . LYS A 1 184 ? 11.200 2.481 -27.115 1.00 80.25 184 LYS A CA 1
ATOM 1518 C C . LYS A 1 184 ? 10.755 3.040 -25.762 1.00 80.25 184 LYS A C 1
ATOM 1520 O O . LYS A 1 184 ? 10.516 4.239 -25.651 1.00 80.25 184 LYS A O 1
ATOM 1525 N N . VAL A 1 185 ? 10.677 2.209 -24.714 1.00 82.56 185 VAL A N 1
ATOM 1526 C CA . VAL A 1 185 ? 10.323 2.699 -23.372 1.00 82.56 185 VAL A CA 1
ATOM 1527 C C . VAL A 1 185 ? 11.346 3.702 -22.852 1.00 82.56 185 VAL A C 1
ATOM 1529 O O . VAL A 1 185 ? 10.970 4.644 -22.165 1.00 82.56 185 VAL A O 1
ATOM 1532 N N . ASN A 1 186 ? 12.620 3.561 -23.229 1.00 82.56 186 ASN A N 1
ATOM 1533 C CA . ASN A 1 186 ? 13.664 4.491 -22.810 1.00 82.56 186 ASN A CA 1
ATOM 1534 C C . ASN A 1 186 ? 13.420 5.898 -23.364 1.00 82.56 186 ASN A C 1
ATOM 1536 O O . ASN A 1 186 ? 13.682 6.869 -22.664 1.00 82.56 186 ASN A O 1
ATOM 1540 N N . GLU A 1 187 ? 12.864 6.020 -24.573 1.00 78.25 187 GLU A N 1
ATOM 1541 C CA . GLU A 1 187 ? 12.482 7.314 -25.149 1.00 78.25 187 GLU A CA 1
ATOM 1542 C C . GLU A 1 187 ? 11.327 7.953 -24.371 1.00 78.25 187 GLU A C 1
ATOM 1544 O O . GLU A 1 187 ? 11.314 9.163 -24.161 1.00 78.25 187 GLU A O 1
ATOM 1549 N N . VAL A 1 188 ? 10.368 7.145 -23.907 1.00 79.44 188 VAL A N 1
ATOM 1550 C CA . VAL A 1 188 ? 9.263 7.618 -23.056 1.00 79.44 188 VAL A CA 1
ATOM 1551 C C . VAL A 1 188 ? 9.758 8.042 -21.678 1.00 79.44 188 VAL A C 1
ATOM 1553 O O . VAL A 1 188 ? 9.307 9.055 -21.156 1.00 79.44 188 VAL A O 1
ATOM 1556 N N . LEU A 1 189 ? 10.703 7.309 -21.092 1.00 84.62 189 LEU A N 1
ATOM 1557 C CA . LEU A 1 189 ? 11.319 7.707 -19.827 1.00 84.62 189 LEU A CA 1
ATOM 1558 C C . LEU A 1 189 ? 12.159 8.977 -19.993 1.00 84.62 189 LEU A C 1
ATOM 1560 O O . LEU A 1 189 ? 12.065 9.865 -19.158 1.00 84.62 189 LEU A O 1
ATOM 1564 N N . ALA A 1 190 ? 12.925 9.095 -21.081 1.00 78.25 190 ALA A N 1
ATOM 1565 C CA . ALA A 1 190 ? 13.723 10.281 -21.396 1.00 78.25 190 ALA A CA 1
ATOM 1566 C C . ALA A 1 190 ? 12.867 11.535 -21.626 1.00 78.25 190 ALA A C 1
ATOM 1568 O O . ALA A 1 190 ? 13.311 12.636 -21.298 1.00 78.25 190 ALA A O 1
ATOM 1569 N N . PHE A 1 191 ? 11.660 11.353 -22.166 1.00 75.38 191 PHE A N 1
ATOM 1570 C CA . PHE A 1 191 ? 10.670 12.410 -22.349 1.00 75.38 191 PHE A CA 1
ATOM 1571 C C . PHE A 1 191 ? 10.176 12.993 -21.012 1.00 75.38 191 PHE A C 1
ATOM 1573 O O . PHE A 1 191 ? 9.898 14.188 -20.921 1.00 75.38 191 PHE A O 1
ATOM 1580 N N . MET A 1 192 ? 10.105 12.179 -19.954 1.00 76.56 192 MET A N 1
ATOM 1581 C CA . MET A 1 192 ? 9.737 12.655 -18.618 1.00 76.56 192 MET A CA 1
ATOM 1582 C C . MET A 1 192 ? 10.860 13.527 -18.031 1.00 76.56 192 MET A C 1
ATOM 1584 O O . MET A 1 192 ? 12.037 13.161 -18.069 1.00 76.56 192 MET A O 1
ATOM 1588 N N . GLY A 1 193 ? 10.506 14.701 -17.497 1.00 67.94 193 GLY A N 1
ATOM 1589 C CA . GLY A 1 193 ? 11.474 15.651 -16.935 1.00 67.94 193 GLY A CA 1
ATOM 1590 C C . GLY A 1 193 ? 12.315 16.406 -17.974 1.00 67.94 193 GLY A C 1
ATOM 1591 O O . GLY A 1 193 ? 13.275 17.088 -17.608 1.00 67.94 193 GLY A O 1
ATOM 1592 N N . GLU A 1 194 ? 11.990 16.307 -19.268 1.00 73.25 194 GLU A N 1
ATOM 1593 C CA . GLU A 1 194 ? 12.635 17.114 -20.303 1.00 73.25 194 GLU A CA 1
ATOM 1594 C C . GLU A 1 194 ? 12.164 18.578 -20.234 1.00 73.25 194 GLU A C 1
ATOM 1596 O O . GLU A 1 194 ? 10.970 18.872 -20.119 1.00 73.25 194 GLU A O 1
ATOM 1601 N N . LYS A 1 195 ? 13.123 19.512 -20.303 1.00 69.88 195 LYS A N 1
ATOM 1602 C CA . LYS A 1 195 ? 12.856 20.952 -20.362 1.00 69.88 195 LYS A CA 1
ATOM 1603 C C . LYS A 1 195 ? 12.757 21.387 -21.820 1.00 69.88 195 LYS A C 1
ATOM 1605 O O . LYS A 1 195 ? 13.767 21.565 -22.499 1.00 69.88 195 LYS A O 1
ATOM 1610 N N . THR A 1 196 ? 11.536 21.608 -22.281 1.00 69.94 196 THR A N 1
ATOM 1611 C CA . THR A 1 196 ? 11.247 22.055 -23.645 1.00 69.94 196 THR A CA 1
ATOM 1612 C C . THR A 1 196 ? 11.202 23.579 -23.672 1.00 69.94 196 THR A C 1
ATOM 1614 O O . THR A 1 196 ? 10.442 24.194 -22.927 1.00 69.94 196 THR A O 1
ATOM 1617 N N . PHE A 1 197 ? 12.013 24.228 -24.510 1.00 74.19 197 PHE A N 1
ATOM 1618 C CA . PHE A 1 197 ? 11.973 25.687 -24.656 1.00 74.19 197 PHE A CA 1
ATOM 1619 C C . PHE A 1 197 ? 10.900 26.089 -25.666 1.00 74.19 197 PHE A C 1
ATOM 1621 O O . PHE A 1 197 ? 11.014 25.770 -26.850 1.00 74.19 197 PHE A O 1
ATOM 1628 N N . LEU A 1 198 ? 9.896 26.840 -25.214 1.00 73.56 198 LEU A N 1
ATOM 1629 C CA . LEU A 1 198 ? 8.907 27.443 -26.101 1.00 73.56 198 LEU A CA 1
ATOM 1630 C C . LEU A 1 198 ? 9.563 28.617 -26.828 1.00 73.56 198 LEU A C 1
ATOM 1632 O O . LEU A 1 198 ? 10.155 29.497 -26.194 1.00 73.56 198 LEU A O 1
ATOM 1636 N N . ARG A 1 199 ? 9.488 28.613 -28.159 1.00 81.25 199 ARG A N 1
ATOM 1637 C CA . ARG A 1 199 ? 10.028 29.671 -29.017 1.00 81.25 199 ARG A CA 1
ATOM 1638 C C . ARG A 1 199 ? 8.894 30.322 -29.797 1.00 81.25 199 ARG A C 1
ATOM 1640 O O . ARG A 1 199 ? 7.994 29.627 -30.256 1.00 81.25 199 ARG A O 1
ATOM 1647 N N . ASP A 1 200 ? 8.937 31.642 -29.929 1.00 80.38 200 ASP A N 1
ATOM 1648 C CA . ASP A 1 200 ? 8.025 32.366 -30.816 1.00 80.38 200 ASP A CA 1
ATOM 1649 C C . ASP A 1 200 ? 8.388 32.178 -32.299 1.00 80.38 200 ASP A C 1
ATOM 1651 O O . ASP A 1 200 ? 9.406 31.575 -32.646 1.00 80.38 200 ASP A O 1
ATOM 1655 N N . GLU A 1 201 ? 7.566 32.746 -33.184 1.00 82.94 201 GLU A N 1
ATOM 1656 C CA . GLU A 1 201 ? 7.772 32.759 -34.641 1.00 82.94 201 GLU A CA 1
ATOM 1657 C C . GLU A 1 201 ? 9.106 33.410 -35.063 1.00 82.94 201 GLU A C 1
ATOM 1659 O O . GLU A 1 201 ? 9.565 33.213 -36.186 1.00 82.94 201 GLU A O 1
ATOM 1664 N N . THR A 1 202 ? 9.762 34.156 -34.165 1.00 81.19 202 THR A N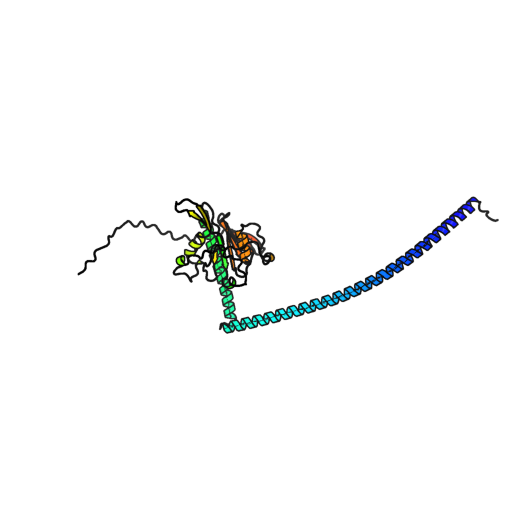 1
ATOM 1665 C CA . THR A 1 202 ? 11.082 34.770 -34.389 1.00 81.19 202 THR A CA 1
ATOM 1666 C C . THR A 1 202 ? 12.243 33.905 -33.883 1.00 81.19 202 THR A C 1
ATOM 1668 O O . THR A 1 202 ? 13.408 34.280 -34.023 1.00 81.19 202 THR A O 1
ATOM 1671 N N . GLY A 1 203 ? 11.948 32.738 -33.300 1.00 77.94 203 GLY A N 1
ATOM 1672 C CA . GLY A 1 203 ? 12.923 31.812 -32.724 1.00 77.94 203 GLY A CA 1
ATOM 1673 C C . GLY A 1 203 ? 13.417 32.202 -31.326 1.00 77.94 203 GLY A C 1
ATOM 1674 O O . GLY A 1 203 ? 14.298 31.520 -30.779 1.00 77.94 203 GLY A O 1
ATOM 1675 N N . LYS A 1 204 ? 12.865 33.269 -30.732 1.00 81.00 204 LYS A N 1
ATOM 1676 C CA . LYS A 1 204 ? 13.216 33.749 -29.393 1.00 81.00 204 LYS A CA 1
ATOM 1677 C C . LYS A 1 204 ? 12.483 32.921 -28.343 1.00 81.00 204 LYS A C 1
ATOM 1679 O O . LYS A 1 204 ? 11.299 32.635 -28.474 1.00 81.00 204 LYS A O 1
ATOM 1684 N N . VAL A 1 205 ? 13.199 32.531 -27.288 1.00 78.44 205 VAL A N 1
ATOM 1685 C CA . VAL A 1 205 ? 12.630 31.747 -26.183 1.00 78.44 205 VAL A CA 1
ATOM 1686 C C . VAL A 1 205 ? 11.629 32.612 -25.411 1.00 78.44 205 VAL A C 1
ATOM 1688 O O . VAL A 1 205 ? 12.015 33.614 -24.807 1.00 78.44 205 VAL A O 1
ATOM 1691 N N . THR A 1 206 ? 10.356 32.229 -25.444 1.00 75.00 206 THR A N 1
ATOM 1692 C CA . THR A 1 206 ? 9.239 32.903 -24.762 1.00 75.00 206 THR A CA 1
ATOM 1693 C C . THR A 1 206 ? 8.841 32.221 -23.462 1.00 75.00 206 THR A C 1
ATOM 1695 O O . THR A 1 206 ? 8.194 32.838 -22.619 1.00 75.00 206 THR A O 1
ATOM 1698 N N . GLY A 1 207 ? 9.264 30.975 -23.265 1.00 72.62 207 GLY A N 1
ATOM 1699 C CA . GLY A 1 207 ? 8.977 30.211 -22.062 1.00 72.62 207 GLY A CA 1
ATOM 1700 C C . GLY A 1 207 ? 9.699 28.873 -22.050 1.00 72.62 207 GLY A C 1
ATOM 1701 O O . GLY A 1 207 ? 10.546 28.579 -22.896 1.00 72.62 207 GLY A O 1
ATOM 1702 N N . HIS A 1 208 ? 9.373 28.062 -21.058 1.00 65.25 208 HIS A N 1
ATOM 1703 C CA . HIS A 1 208 ? 9.835 26.688 -20.956 1.00 65.25 208 HIS A CA 1
ATOM 1704 C C . HIS A 1 208 ? 8.738 25.845 -20.317 1.00 65.25 208 HIS A C 1
ATOM 1706 O O . HIS A 1 208 ? 8.104 26.288 -19.363 1.00 65.25 208 HIS A O 1
ATOM 1712 N N . GLU A 1 209 ? 8.547 24.645 -20.846 1.00 64.12 209 GLU A N 1
ATOM 1713 C CA . GLU A 1 209 ? 7.698 23.608 -20.273 1.00 64.12 209 GLU A CA 1
ATOM 1714 C C . GLU A 1 209 ? 8.596 22.498 -19.742 1.00 64.12 209 GLU A C 1
ATOM 1716 O O . GLU A 1 209 ? 9.422 21.951 -20.476 1.00 64.12 209 GLU A O 1
ATOM 1721 N N . GLU A 1 210 ? 8.449 22.183 -18.462 1.00 66.12 210 GLU A N 1
ATOM 1722 C CA . GLU A 1 210 ? 9.030 20.984 -17.868 1.00 66.12 210 GLU A CA 1
ATOM 1723 C C . GLU A 1 210 ? 7.928 19.930 -17.827 1.00 66.12 210 GLU A C 1
ATOM 1725 O O . GLU A 1 210 ? 6.840 20.180 -17.305 1.00 66.12 210 GLU A O 1
ATOM 1730 N N . ARG A 1 211 ? 8.189 18.775 -18.445 1.00 73.50 211 ARG A N 1
ATOM 1731 C CA . ARG A 1 211 ? 7.239 17.658 -18.502 1.00 73.50 211 ARG A CA 1
ATOM 1732 C C . ARG A 1 211 ? 7.206 16.955 -17.143 1.00 73.50 211 ARG A C 1
ATOM 1734 O O . ARG A 1 211 ? 7.860 15.932 -16.947 1.00 73.50 211 ARG A O 1
ATOM 1741 N N . ASP A 1 212 ? 6.498 17.567 -16.195 1.00 73.75 212 ASP A N 1
ATOM 1742 C CA . ASP A 1 212 ? 6.377 17.131 -14.800 1.00 73.75 212 ASP A CA 1
ATOM 1743 C C . ASP A 1 212 ? 5.144 16.237 -14.583 1.00 73.75 212 ASP A C 1
ATOM 1745 O O . ASP A 1 212 ? 4.172 16.293 -15.335 1.00 73.75 212 ASP A O 1
ATOM 1749 N N . GLY A 1 213 ? 5.189 15.391 -13.555 1.00 79.56 213 GLY A N 1
ATOM 1750 C CA . GLY A 1 213 ? 4.128 14.440 -13.210 1.00 79.56 213 GLY A CA 1
ATOM 1751 C C . GLY A 1 213 ? 4.534 12.971 -13.348 1.00 79.56 213 GLY A C 1
ATOM 1752 O O . GLY A 1 213 ? 5.710 12.634 -13.483 1.00 79.56 213 GLY A O 1
ATOM 1753 N N . ALA A 1 214 ? 3.544 12.083 -13.266 1.00 84.69 214 ALA A N 1
ATOM 1754 C CA . ALA A 1 214 ? 3.733 10.637 -13.261 1.00 84.69 214 ALA A CA 1
ATOM 1755 C C . ALA A 1 214 ? 3.518 10.003 -14.645 1.00 84.69 214 ALA A C 1
ATOM 1757 O O . ALA A 1 214 ? 2.610 10.379 -15.391 1.00 84.69 214 ALA A O 1
ATOM 1758 N N . LEU A 1 215 ? 4.331 8.992 -14.948 1.00 87.50 215 LEU A N 1
ATOM 1759 C CA . LEU A 1 215 ? 4.122 8.020 -16.017 1.00 87.50 215 LEU A CA 1
ATOM 1760 C C . LEU A 1 215 ? 3.370 6.813 -15.449 1.00 87.50 215 LEU A C 1
ATOM 1762 O O . LEU A 1 215 ? 3.867 6.151 -14.537 1.00 87.50 215 LEU A O 1
ATOM 1766 N N . LEU A 1 216 ? 2.199 6.506 -16.004 1.00 86.88 216 LEU A N 1
ATOM 1767 C CA . LEU A 1 216 ? 1.385 5.371 -15.577 1.00 86.88 216 LEU A CA 1
ATOM 1768 C C . LEU A 1 216 ? 1.534 4.206 -16.547 1.00 86.88 216 LEU A C 1
ATOM 1770 O O . LEU A 1 216 ? 1.411 4.360 -17.767 1.00 86.88 216 LEU A O 1
ATOM 1774 N N . ILE A 1 217 ? 1.771 3.036 -15.968 1.00 88.31 217 ILE A N 1
ATOM 1775 C CA . ILE A 1 217 ? 1.972 1.773 -16.667 1.00 88.31 217 ILE A CA 1
ATOM 1776 C C . ILE A 1 217 ? 0.993 0.762 -16.090 1.00 88.31 217 ILE A C 1
ATOM 1778 O O . ILE A 1 217 ? 0.856 0.661 -14.871 1.00 88.31 217 ILE A O 1
ATOM 1782 N N . ASP A 1 218 ? 0.286 0.043 -16.956 1.00 87.56 218 ASP A N 1
ATOM 1783 C CA . ASP A 1 218 ? -0.708 -0.933 -16.525 1.00 87.56 218 ASP A CA 1
ATOM 1784 C C . ASP A 1 218 ? -0.125 -2.350 -16.361 1.00 87.56 218 ASP A C 1
ATOM 1786 O O . ASP A 1 218 ? 1.050 -2.618 -16.630 1.00 87.56 218 ASP A O 1
ATOM 1790 N N . LEU A 1 219 ? -0.968 -3.299 -15.946 1.00 87.38 219 LEU A N 1
ATOM 1791 C CA . LEU A 1 219 ? -0.595 -4.716 -15.846 1.00 87.38 219 LEU A CA 1
ATOM 1792 C C . LEU A 1 219 ? -0.429 -5.426 -17.201 1.00 87.38 219 LEU A C 1
ATOM 1794 O O . LEU A 1 219 ? -0.018 -6.585 -17.218 1.00 87.38 219 LEU A O 1
ATOM 1798 N N . GLN A 1 220 ? -0.711 -4.764 -18.326 1.00 85.94 220 GLN A N 1
ATOM 1799 C CA . GLN A 1 220 ? -0.307 -5.229 -19.658 1.00 85.94 220 GLN A CA 1
ATOM 1800 C C . GLN A 1 220 ? 1.112 -4.751 -20.012 1.00 85.94 220 GLN A C 1
ATOM 1802 O O . GLN A 1 220 ? 1.669 -5.158 -21.029 1.00 85.94 220 GLN A O 1
ATOM 1807 N N . GLY A 1 221 ? 1.721 -3.914 -19.166 1.00 81.88 221 GLY A N 1
ATOM 1808 C CA . GLY A 1 221 ? 3.044 -3.338 -19.374 1.00 81.88 221 GLY A CA 1
ATOM 1809 C C . GLY A 1 221 ? 3.017 -2.182 -20.368 1.00 81.88 221 GLY A C 1
ATOM 1810 O O . GLY A 1 221 ? 4.065 -1.821 -20.907 1.00 81.88 221 GLY A O 1
ATOM 1811 N N . VAL A 1 222 ? 1.835 -1.624 -20.634 1.00 82.75 222 VAL A N 1
ATOM 1812 C CA . VAL A 1 222 ? 1.610 -0.533 -21.577 1.00 82.75 222 VAL A CA 1
ATOM 1813 C C . VAL A 1 222 ? 1.644 0.785 -20.813 1.00 82.75 222 VAL A C 1
ATOM 1815 O O . VAL A 1 222 ? 0.944 0.976 -19.821 1.00 82.75 222 VAL A O 1
ATOM 1818 N N . ALA A 1 223 ? 2.476 1.713 -21.280 1.00 80.56 223 ALA A N 1
ATOM 1819 C CA . ALA A 1 223 ? 2.457 3.098 -20.825 1.00 80.56 223 ALA A CA 1
ATOM 1820 C C . ALA A 1 223 ? 1.231 3.808 -21.416 1.00 80.56 223 ALA A C 1
ATOM 1822 O O . ALA A 1 223 ? 1.162 3.979 -22.634 1.00 80.56 223 ALA A O 1
ATOM 1823 N N . PHE A 1 224 ? 0.272 4.201 -20.576 1.00 73.50 224 PHE A N 1
ATOM 1824 C CA . PHE A 1 224 ? -1.034 4.686 -21.046 1.00 73.50 224 PHE A CA 1
ATOM 1825 C C . PHE A 1 224 ? -1.314 6.162 -20.729 1.00 73.50 224 PHE A C 1
ATOM 1827 O O . PHE A 1 224 ? -2.144 6.774 -21.405 1.00 73.50 224 PHE A O 1
ATOM 1834 N N . ARG A 1 225 ? -0.620 6.762 -19.749 1.00 75.00 225 ARG A N 1
ATOM 1835 C CA . ARG A 1 225 ? -0.712 8.198 -19.420 1.00 75.00 225 ARG A CA 1
ATOM 1836 C C . ARG A 1 225 ? 0.639 8.757 -18.974 1.00 75.00 225 ARG A C 1
ATOM 1838 O O . ARG A 1 225 ? 1.376 8.082 -18.259 1.00 75.00 225 ARG A O 1
ATOM 1845 N N . THR A 1 226 ? 0.927 9.997 -19.357 1.00 73.19 226 THR A N 1
ATOM 1846 C CA . THR A 1 226 ? 2.106 10.773 -18.932 1.00 73.19 226 THR A CA 1
ATOM 1847 C C . THR A 1 226 ? 1.689 12.096 -18.304 1.00 73.19 226 THR A C 1
ATOM 1849 O O . THR A 1 226 ? 0.558 12.537 -18.505 1.00 73.19 226 THR A O 1
ATOM 1852 N N . CYS A 1 227 ? 2.601 12.717 -17.549 1.00 68.00 227 CYS A N 1
ATOM 1853 C CA . CYS A 1 227 ? 2.387 14.007 -16.882 1.00 68.00 227 CYS A CA 1
ATOM 1854 C C . CYS A 1 227 ? 1.165 14.033 -15.945 1.00 68.00 227 CYS A C 1
ATOM 1856 O O . CYS A 1 227 ? 0.549 15.073 -15.721 1.00 68.00 227 CYS A O 1
ATOM 1858 N N . MET A 1 228 ? 0.806 12.880 -15.369 1.00 74.38 228 MET A N 1
ATOM 1859 C CA . MET A 1 228 ? -0.319 12.807 -14.441 1.00 74.38 228 MET A CA 1
ATOM 1860 C C . MET A 1 228 ? 0.035 13.477 -13.120 1.00 74.38 228 MET A C 1
ATOM 1862 O O . MET A 1 228 ? 1.047 13.154 -12.492 1.00 74.38 228 MET A O 1
ATOM 1866 N N . MET A 1 229 ? -0.832 14.373 -12.664 1.00 72.75 229 MET A N 1
ATOM 1867 C CA . MET A 1 229 ? -0.710 14.950 -11.335 1.00 72.75 229 MET A CA 1
ATOM 1868 C C . MET A 1 229 ? -1.231 13.953 -10.304 1.00 72.75 229 MET A C 1
ATOM 1870 O O . MET A 1 229 ? -2.357 13.473 -10.417 1.00 72.75 229 MET A O 1
ATOM 1874 N N . VAL A 1 230 ? -0.407 13.666 -9.301 1.00 70.81 230 VAL A N 1
ATOM 1875 C CA . VAL A 1 230 ? -0.758 12.825 -8.154 1.00 70.81 230 VAL A CA 1
ATOM 1876 C C . VAL A 1 230 ? -0.851 13.736 -6.937 1.00 70.81 230 VAL A C 1
ATOM 1878 O O . VAL A 1 230 ? 0.154 14.330 -6.535 1.00 70.81 230 VAL A O 1
ATOM 1881 N N . GLU A 1 231 ? -2.044 13.895 -6.365 1.00 66.12 231 GLU A N 1
ATOM 1882 C CA . GLU A 1 231 ? -2.220 14.756 -5.192 1.00 66.12 231 GLU A CA 1
ATOM 1883 C C . GLU A 1 231 ? -1.485 14.191 -3.965 1.00 66.12 231 GLU A C 1
ATOM 1885 O O . GLU A 1 231 ? -1.852 13.170 -3.394 1.00 66.12 231 GLU A O 1
ATOM 1890 N N . GLY A 1 232 ? -0.426 14.883 -3.536 1.00 58.06 232 GLY A N 1
ATOM 1891 C CA . GLY A 1 232 ? 0.466 14.401 -2.480 1.00 58.06 232 GLY A CA 1
ATOM 1892 C C . GLY A 1 232 ? 0.113 14.779 -1.036 1.00 58.06 232 GLY A C 1
ATOM 1893 O O . GLY A 1 232 ? 0.949 14.533 -0.176 1.00 58.06 232 GLY A O 1
ATOM 1894 N N . VAL A 1 233 ? -1.017 15.434 -0.718 1.00 49.97 233 VAL A N 1
ATOM 1895 C CA . VAL A 1 233 ? -1.248 15.945 0.665 1.00 49.97 233 VAL A CA 1
ATOM 1896 C C . VAL A 1 233 ? -2.729 16.151 1.073 1.00 49.97 233 VAL A C 1
ATOM 1898 O O . VAL A 1 233 ? -3.012 17.051 1.861 1.00 49.97 233 VAL A O 1
ATOM 1901 N N . ARG A 1 234 ? -3.728 15.412 0.563 1.00 50.03 234 ARG A N 1
ATOM 1902 C CA . ARG A 1 234 ? -5.145 15.766 0.872 1.00 50.03 234 ARG A CA 1
ATOM 1903 C C . ARG A 1 234 ? -6.075 14.691 1.407 1.00 50.03 234 ARG A C 1
ATOM 1905 O O . ARG A 1 234 ? -7.158 15.037 1.880 1.00 50.03 234 ARG A O 1
ATOM 1912 N N . THR A 1 235 ? -5.682 13.428 1.457 1.00 50.66 235 THR A N 1
ATOM 1913 C CA . THR A 1 235 ? -6.611 12.383 1.888 1.00 50.66 235 THR A CA 1
ATOM 1914 C C . THR A 1 235 ? -6.343 11.961 3.332 1.00 50.66 235 THR A C 1
ATOM 1916 O O . THR A 1 235 ? -5.432 11.200 3.636 1.00 50.66 235 THR A O 1
ATOM 1919 N N . TYR A 1 236 ? -7.229 12.370 4.245 1.00 51.50 236 TYR A N 1
ATOM 1920 C CA . TYR A 1 236 ? -7.376 11.855 5.623 1.00 51.50 236 TYR A CA 1
ATOM 1921 C C . TYR A 1 236 ? -7.536 10.317 5.720 1.00 51.50 236 TYR A C 1
ATOM 1923 O O . TYR A 1 236 ? -7.727 9.782 6.804 1.00 51.50 236 TYR A O 1
ATOM 1931 N N . ARG A 1 237 ? -7.509 9.604 4.587 1.00 54.00 237 ARG A N 1
ATOM 1932 C CA . ARG A 1 237 ? -7.830 8.181 4.427 1.00 54.00 237 ARG A CA 1
ATOM 1933 C C . ARG A 1 237 ? -6.611 7.258 4.445 1.00 54.00 237 ARG A C 1
ATOM 1935 O O . ARG A 1 237 ? -6.767 6.076 4.726 1.00 54.00 237 ARG A O 1
ATOM 1942 N N . VAL A 1 238 ? -5.426 7.780 4.128 1.00 57.75 238 VAL A N 1
ATOM 1943 C CA . VAL A 1 238 ? -4.180 6.993 4.018 1.00 57.75 238 VAL A CA 1
ATOM 1944 C C . VAL A 1 238 ? -3.080 7.472 4.963 1.00 57.75 238 VAL A C 1
ATOM 1946 O O . VAL A 1 238 ? -2.039 6.832 5.042 1.00 57.75 238 VAL A O 1
ATOM 1949 N N . TYR A 1 239 ? -3.328 8.519 5.761 1.00 60.09 239 TYR A N 1
ATOM 1950 C CA . TYR A 1 239 ? -2.376 9.010 6.767 1.00 60.09 239 TYR A CA 1
ATOM 1951 C C . TYR A 1 239 ? -1.906 7.922 7.747 1.00 60.09 239 TYR A C 1
ATOM 1953 O O . TYR A 1 239 ? -0.735 7.914 8.109 1.00 60.09 239 TYR A O 1
ATOM 1961 N N . ASP A 1 240 ? -2.781 6.979 8.114 1.00 63.31 240 ASP A N 1
ATOM 1962 C CA . ASP A 1 240 ? -2.439 5.875 9.025 1.00 63.31 240 ASP A CA 1
ATOM 1963 C C . ASP A 1 240 ? -1.787 4.674 8.312 1.00 63.31 240 ASP A C 1
ATOM 1965 O O . ASP A 1 240 ? -1.268 3.771 8.965 1.00 63.31 240 ASP A O 1
ATOM 1969 N N . LYS A 1 241 ? -1.828 4.640 6.972 1.00 68.19 241 LYS A N 1
ATOM 1970 C CA . LYS A 1 241 ? -1.282 3.553 6.136 1.00 68.19 241 LYS A CA 1
ATOM 1971 C C . LYS A 1 241 ? 0.090 3.878 5.550 1.00 68.19 241 LYS A C 1
ATOM 1973 O O . LYS A 1 241 ? 0.752 2.993 5.020 1.00 68.19 241 LYS A O 1
ATOM 1978 N N . VAL A 1 242 ? 0.491 5.143 5.611 1.00 74.19 242 VAL A N 1
ATOM 1979 C CA . VAL A 1 242 ? 1.672 5.659 4.931 1.00 74.19 242 VAL A CA 1
ATOM 1980 C C . VAL A 1 242 ? 2.802 5.880 5.925 1.00 74.19 242 VAL A C 1
ATOM 1982 O O . VAL A 1 242 ? 2.633 6.488 6.981 1.00 74.19 242 VAL A O 1
ATOM 1985 N N . GLU A 1 243 ? 3.987 5.397 5.572 1.00 80.06 243 GLU A N 1
ATOM 1986 C CA . GLU A 1 243 ? 5.184 5.622 6.364 1.00 80.06 243 GLU A CA 1
ATOM 1987 C C . GLU A 1 243 ? 5.551 7.117 6.428 1.00 80.06 243 GLU A C 1
ATOM 1989 O O . GLU A 1 243 ? 5.408 7.866 5.465 1.00 80.06 243 GLU A O 1
ATOM 1994 N N . ARG A 1 244 ? 6.091 7.592 7.554 1.00 74.56 244 ARG A N 1
ATOM 1995 C CA . ARG A 1 244 ? 6.626 8.954 7.617 1.00 74.56 244 ARG A CA 1
ATOM 1996 C C . ARG A 1 244 ? 8.034 9.006 7.026 1.00 74.56 244 ARG A C 1
ATOM 1998 O O . ARG A 1 244 ? 8.997 8.616 7.683 1.00 74.56 244 ARG A O 1
ATOM 2005 N N . LEU A 1 245 ? 8.171 9.591 5.838 1.00 68.06 245 LEU A N 1
ATOM 2006 C CA . LEU A 1 245 ? 9.486 9.869 5.262 1.00 68.06 245 LEU A CA 1
ATOM 2007 C C . LEU A 1 245 ? 10.245 10.921 6.078 1.00 68.06 245 LEU A C 1
ATOM 2009 O O . LEU A 1 245 ? 9.725 11.985 6.416 1.00 68.06 245 LEU A O 1
ATOM 2013 N N . THR A 1 246 ? 11.508 10.621 6.379 1.00 64.50 246 THR A N 1
ATOM 2014 C CA . THR A 1 246 ? 12.434 11.551 7.047 1.00 64.50 246 THR A CA 1
ATOM 2015 C C . THR A 1 246 ? 13.145 12.472 6.055 1.00 64.50 246 THR A C 1
ATOM 2017 O O . THR A 1 246 ? 13.586 13.557 6.434 1.00 64.50 246 THR A O 1
ATOM 2020 N N . LYS A 1 247 ? 13.246 12.049 4.790 1.00 68.06 247 LYS A N 1
ATOM 2021 C CA . LYS A 1 247 ? 13.859 12.763 3.665 1.00 68.06 247 LYS A CA 1
ATOM 2022 C C . LYS A 1 247 ? 13.104 12.425 2.378 1.00 68.06 247 LYS A C 1
ATOM 2024 O O . LYS A 1 247 ? 12.593 11.318 2.247 1.00 68.06 247 LYS A O 1
ATOM 2029 N N . GLY A 1 248 ? 13.053 13.365 1.438 1.00 68.88 248 GLY A N 1
ATOM 2030 C CA . GLY A 1 248 ? 12.420 13.171 0.133 1.00 68.88 248 GLY A CA 1
ATOM 2031 C C . GLY A 1 248 ? 11.815 14.460 -0.420 1.00 68.88 248 GLY A C 1
ATOM 2032 O O . GLY A 1 248 ? 11.448 15.363 0.331 1.00 68.88 248 GLY A O 1
ATOM 2033 N N . SER A 1 249 ? 11.723 14.544 -1.746 1.00 78.00 249 SER A N 1
ATOM 2034 C CA . SER A 1 249 ? 11.075 15.658 -2.450 1.00 78.00 249 SER A CA 1
ATOM 2035 C C . SER A 1 249 ? 9.545 15.521 -2.463 1.00 78.00 249 SER A C 1
ATOM 2037 O O . SER A 1 249 ? 8.991 14.495 -2.064 1.00 78.00 249 SER A O 1
ATOM 2039 N N . ALA A 1 250 ? 8.838 16.527 -2.991 1.00 78.69 250 ALA A N 1
ATOM 2040 C CA . ALA A 1 250 ? 7.388 16.454 -3.194 1.00 78.69 250 ALA A CA 1
ATOM 2041 C C . ALA A 1 250 ? 6.959 15.210 -4.003 1.00 78.69 250 ALA A C 1
ATOM 2043 O O . ALA A 1 250 ? 5.947 14.593 -3.672 1.00 78.69 250 ALA A O 1
ATOM 2044 N N . ARG A 1 251 ? 7.768 14.778 -4.987 1.00 85.81 251 ARG A N 1
ATOM 2045 C CA . ARG A 1 251 ? 7.522 13.539 -5.751 1.00 85.81 251 ARG A CA 1
ATOM 2046 C C . ARG A 1 251 ? 7.648 12.277 -4.900 1.00 85.81 251 ARG A C 1
ATOM 2048 O O . ARG A 1 251 ? 6.883 11.349 -5.114 1.00 85.81 251 ARG A O 1
ATOM 2055 N N . HIS A 1 252 ? 8.552 12.245 -3.918 1.00 88.25 252 HIS A N 1
ATOM 2056 C CA . HIS A 1 252 ? 8.674 11.098 -3.008 1.00 88.25 252 HIS A CA 1
ATOM 2057 C C . HIS A 1 252 ? 7.431 10.959 -2.133 1.00 88.25 252 HIS A C 1
ATOM 2059 O O . HIS A 1 252 ? 6.900 9.863 -2.001 1.00 88.25 252 HIS A O 1
ATOM 2065 N N . ASN A 1 253 ? 6.921 12.075 -1.605 1.00 84.44 253 ASN A N 1
ATOM 2066 C CA . ASN A 1 253 ? 5.666 12.064 -0.859 1.00 84.44 253 ASN A CA 1
ATOM 2067 C C . ASN A 1 253 ? 4.505 11.614 -1.755 1.00 84.44 253 ASN A C 1
ATOM 2069 O O . ASN A 1 253 ? 3.783 10.696 -1.388 1.00 84.44 253 ASN A O 1
ATOM 2073 N N . ALA A 1 254 ? 4.362 12.190 -2.954 1.00 84.38 254 ALA A N 1
ATOM 2074 C CA . ALA A 1 254 ? 3.313 11.795 -3.896 1.00 84.38 254 ALA A CA 1
ATOM 2075 C C . ALA A 1 254 ? 3.384 10.303 -4.271 1.00 84.38 254 ALA A C 1
ATOM 2077 O O . ALA A 1 254 ? 2.356 9.635 -4.308 1.00 84.38 254 ALA A O 1
ATOM 2078 N N . ALA A 1 255 ? 4.583 9.761 -4.494 1.00 88.56 255 ALA A N 1
ATOM 2079 C CA . ALA A 1 255 ? 4.788 8.347 -4.793 1.00 88.56 255 ALA A CA 1
ATOM 2080 C C . ALA A 1 255 ? 4.443 7.433 -3.619 1.00 88.56 255 ALA A C 1
ATOM 2082 O O . ALA A 1 255 ? 3.805 6.402 -3.809 1.00 88.56 255 ALA A O 1
ATOM 2083 N N . LEU A 1 256 ? 4.825 7.824 -2.408 1.00 87.44 256 LEU A N 1
ATOM 2084 C CA . LEU A 1 256 ? 4.495 7.090 -1.200 1.00 87.44 256 LEU A CA 1
ATOM 2085 C C . LEU A 1 256 ? 2.977 7.024 -0.989 1.00 87.44 256 LEU A C 1
ATOM 2087 O O . LEU A 1 256 ? 2.436 5.937 -0.798 1.00 87.44 256 LEU A O 1
ATOM 2091 N N . TYR A 1 257 ? 2.282 8.158 -1.116 1.00 84.56 257 TYR A N 1
ATOM 2092 C CA . TYR A 1 257 ? 0.821 8.187 -1.054 1.00 84.56 257 TYR A CA 1
ATOM 2093 C C . TYR A 1 257 ? 0.192 7.366 -2.176 1.00 84.56 257 TYR A C 1
ATOM 2095 O O . TYR A 1 257 ? -0.657 6.525 -1.889 1.00 84.56 257 TYR A O 1
ATOM 2103 N N . ALA A 1 258 ? 0.640 7.535 -3.423 1.00 85.19 258 ALA A N 1
ATOM 2104 C CA . ALA A 1 258 ? 0.143 6.744 -4.545 1.00 85.19 258 ALA A CA 1
ATOM 2105 C C . ALA A 1 258 ? 0.295 5.245 -4.283 1.00 85.19 258 ALA A C 1
ATOM 2107 O O . ALA A 1 258 ? -0.656 4.505 -4.476 1.00 85.19 258 ALA A O 1
ATOM 2108 N N . SER A 1 259 ? 1.447 4.802 -3.772 1.00 89.06 259 SER A N 1
ATOM 2109 C CA . SER A 1 259 ? 1.696 3.386 -3.479 1.00 89.06 259 SER A CA 1
ATOM 2110 C C . SER A 1 259 ? 0.799 2.791 -2.391 1.00 89.06 259 SER A C 1
ATOM 2112 O O . SER A 1 259 ? 0.780 1.578 -2.242 1.00 89.06 259 SER A O 1
ATOM 2114 N N . SER A 1 260 ? 0.087 3.616 -1.617 1.00 85.94 260 SER A N 1
ATOM 2115 C CA . SER A 1 260 ? -0.869 3.157 -0.599 1.00 85.94 260 SER A CA 1
ATOM 2116 C C . SER A 1 260 ? -2.296 2.966 -1.129 1.00 85.94 260 SER A C 1
ATOM 2118 O O . SER A 1 260 ? -3.170 2.508 -0.388 1.00 85.94 260 SER A O 1
ATOM 2120 N N . LEU A 1 261 ? -2.542 3.348 -2.386 1.00 83.25 261 LEU A N 1
ATOM 2121 C CA . LEU A 1 261 ? -3.830 3.204 -3.058 1.00 83.25 261 LEU A CA 1
ATOM 2122 C C . LEU A 1 261 ? -4.004 1.771 -3.582 1.00 83.25 261 LEU A C 1
ATOM 2124 O O . LEU A 1 261 ? -3.045 1.147 -4.030 1.00 83.25 261 LEU A O 1
ATOM 2128 N N . GLU A 1 262 ? -5.230 1.245 -3.553 1.00 80.69 262 GLU A N 1
ATOM 2129 C CA . GLU A 1 262 ? -5.514 -0.161 -3.897 1.00 80.69 262 GLU A CA 1
ATOM 2130 C C . GLU A 1 262 ? -5.277 -0.477 -5.384 1.00 80.69 262 GLU A C 1
ATOM 2132 O O . GLU A 1 262 ? -5.020 -1.620 -5.772 1.00 80.69 262 GLU A O 1
ATOM 2137 N N . GLU A 1 263 ? -5.373 0.538 -6.235 1.00 84.00 263 GLU A N 1
ATOM 2138 C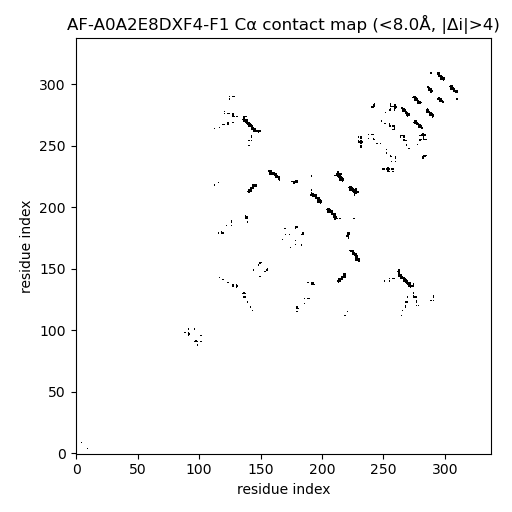 CA . GLU A 1 263 ? -5.110 0.467 -7.662 1.00 84.00 263 GLU A CA 1
ATOM 2139 C C . GLU A 1 263 ? -3.617 0.518 -8.008 1.00 84.00 263 GLU A C 1
ATOM 2141 O O . GLU A 1 263 ? -3.253 0.137 -9.119 1.00 84.00 263 GLU A O 1
ATOM 2146 N N . VAL A 1 264 ? -2.738 0.935 -7.092 1.00 87.88 264 VAL A N 1
ATOM 2147 C CA . VAL A 1 264 ? -1.299 1.077 -7.350 1.00 87.88 264 VAL A CA 1
ATOM 2148 C C . VAL A 1 264 ? -0.538 -0.110 -6.777 1.00 87.88 264 VAL A C 1
ATOM 2150 O O . VAL A 1 264 ? -0.548 -0.365 -5.582 1.00 87.88 264 VAL A O 1
ATOM 2153 N N . MET A 1 265 ? 0.177 -0.831 -7.638 1.00 92.69 265 MET A N 1
ATOM 2154 C CA . MET A 1 265 ? 0.994 -1.979 -7.232 1.00 92.69 265 MET A CA 1
ATOM 2155 C C . MET A 1 265 ? 2.400 -1.557 -6.791 1.00 92.69 265 MET A C 1
ATOM 2157 O O . MET A 1 265 ? 3.034 -2.244 -5.996 1.00 92.69 265 MET A O 1
ATOM 2161 N N . ALA A 1 266 ? 2.920 -0.461 -7.354 1.00 94.88 266 ALA A N 1
ATOM 2162 C CA . ALA A 1 266 ? 4.201 0.125 -6.973 1.00 94.88 266 ALA A CA 1
ATOM 2163 C C . ALA A 1 266 ? 4.338 1.559 -7.491 1.00 94.88 266 ALA A C 1
ATOM 2165 O O . ALA A 1 266 ? 3.813 1.906 -8.553 1.00 94.88 266 ALA A O 1
ATOM 2166 N N . ALA A 1 267 ? 5.136 2.355 -6.785 1.00 94.19 267 ALA A N 1
ATOM 2167 C CA . ALA A 1 267 ? 5.550 3.684 -7.208 1.00 94.19 267 ALA A CA 1
ATOM 2168 C C . ALA A 1 267 ? 7.079 3.810 -7.147 1.00 94.19 267 ALA A C 1
ATOM 2170 O O . ALA A 1 267 ? 7.706 3.410 -6.167 1.00 94.19 267 ALA A O 1
ATOM 2171 N N . ILE A 1 268 ? 7.691 4.356 -8.197 1.00 96.06 268 ILE A N 1
ATOM 2172 C CA . ILE A 1 268 ? 9.145 4.509 -8.318 1.00 96.06 268 ILE A CA 1
ATOM 2173 C C . ILE A 1 268 ? 9.471 5.968 -8.620 1.00 96.06 268 ILE A C 1
ATOM 2175 O O . ILE A 1 268 ? 8.887 6.560 -9.528 1.00 96.06 268 ILE A O 1
ATOM 2179 N N . VAL A 1 269 ? 10.429 6.535 -7.890 1.00 94.00 269 VAL A N 1
ATOM 2180 C CA . VAL A 1 269 ? 10.874 7.925 -8.057 1.00 94.00 269 VAL A CA 1
ATOM 2181 C C . VAL A 1 269 ? 12.364 7.966 -8.340 1.00 94.00 269 VAL A C 1
ATOM 2183 O O . VAL A 1 269 ? 13.128 7.286 -7.668 1.00 94.00 269 VAL A O 1
ATOM 2186 N N . VAL A 1 270 ? 12.775 8.799 -9.293 1.00 92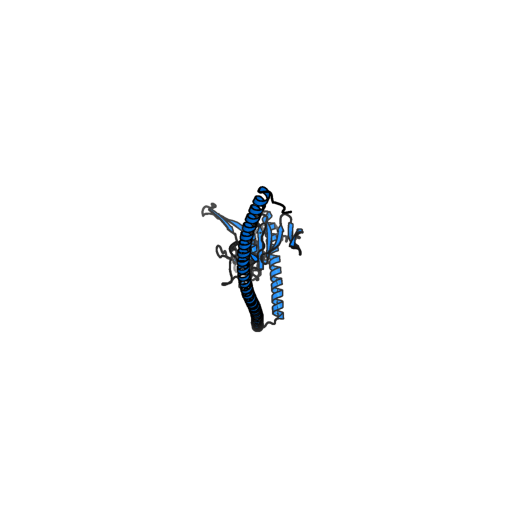.75 270 VAL A N 1
ATOM 2187 C CA . VAL A 1 270 ? 14.162 9.232 -9.480 1.00 92.75 270 VAL A CA 1
ATOM 2188 C C . VAL A 1 270 ? 14.254 10.701 -9.089 1.00 92.75 270 VAL A C 1
ATOM 2190 O O . VAL A 1 270 ? 13.531 11.545 -9.627 1.00 92.75 270 VAL A O 1
ATOM 2193 N N . SER A 1 271 ? 15.114 10.997 -8.120 1.00 89.00 271 SER A N 1
ATOM 2194 C CA . SER A 1 271 ? 15.309 12.343 -7.580 1.00 89.00 271 SER A CA 1
ATOM 2195 C C . SER A 1 271 ? 16.057 13.260 -8.555 1.00 89.00 271 SER A C 1
ATOM 2197 O O . SER A 1 271 ? 17.137 12.918 -9.018 1.00 89.00 271 SER A O 1
ATOM 2199 N N . GLU A 1 272 ? 15.554 14.473 -8.794 1.00 86.69 272 GLU A N 1
ATOM 2200 C CA . GLU A 1 272 ? 16.297 15.519 -9.530 1.00 86.69 272 GLU A CA 1
ATOM 2201 C C . GLU A 1 272 ? 17.514 16.031 -8.753 1.00 86.69 272 GLU A C 1
ATOM 2203 O O . GLU A 1 272 ? 18.481 16.522 -9.329 1.00 86.69 272 GLU A O 1
ATOM 2208 N N . GLU A 1 273 ? 17.483 15.936 -7.427 1.00 85.31 273 GLU A N 1
ATOM 2209 C CA . GLU A 1 273 ? 18.542 16.486 -6.583 1.00 85.31 273 GLU A CA 1
ATOM 2210 C C . GLU A 1 273 ? 19.714 15.512 -6.462 1.00 85.31 273 GLU A C 1
ATOM 2212 O O . GLU A 1 273 ? 20.874 15.916 -6.518 1.00 85.31 273 GLU A O 1
ATOM 2217 N N . THR A 1 274 ? 19.410 14.223 -6.312 1.00 85.44 274 THR A N 1
ATOM 2218 C CA . THR A 1 274 ? 20.397 13.194 -5.950 1.00 85.44 274 THR A CA 1
ATOM 2219 C C . THR A 1 274 ? 20.543 12.090 -6.991 1.00 85.44 274 THR A C 1
ATOM 2221 O O . THR A 1 274 ? 21.449 11.272 -6.868 1.00 85.44 274 THR A O 1
ATOM 2224 N N . SER A 1 275 ? 19.661 12.027 -7.994 1.00 88.50 275 SER A N 1
ATOM 2225 C CA . SER A 1 275 ? 19.508 10.881 -8.908 1.00 88.50 275 SER A CA 1
ATOM 2226 C C . SER A 1 275 ? 19.212 9.552 -8.205 1.00 88.50 275 SER A C 1
ATOM 2228 O O . SER A 1 275 ? 19.205 8.504 -8.845 1.00 88.50 275 SER A O 1
ATOM 2230 N N . GLU A 1 276 ? 18.936 9.574 -6.899 1.00 91.31 276 GLU A N 1
ATOM 2231 C CA . GLU A 1 276 ? 18.561 8.389 -6.139 1.00 91.31 276 GLU A CA 1
ATOM 2232 C C . GLU A 1 276 ? 17.235 7.838 -6.665 1.00 91.31 276 GLU A C 1
ATOM 2234 O O . GLU A 1 276 ? 16.275 8.586 -6.879 1.00 91.31 276 GLU A O 1
ATOM 2239 N N . VAL A 1 277 ? 17.200 6.524 -6.878 1.00 94.31 277 VAL A N 1
ATOM 2240 C CA . VAL A 1 277 ? 16.015 5.796 -7.328 1.00 94.31 277 VAL A CA 1
ATOM 2241 C C . VAL A 1 277 ? 15.372 5.139 -6.126 1.00 94.31 277 VAL A C 1
ATOM 2243 O O . VAL A 1 277 ? 16.004 4.293 -5.514 1.00 94.31 277 VAL A O 1
ATOM 2246 N N . THR A 1 278 ? 14.128 5.465 -5.801 1.00 95.25 278 THR A N 1
ATOM 2247 C CA . THR A 1 278 ? 13.416 4.908 -4.642 1.00 95.25 278 THR A CA 1
ATOM 2248 C C . THR A 1 278 ? 12.174 4.142 -5.079 1.00 95.25 278 THR A C 1
ATOM 2250 O O . THR A 1 278 ? 11.420 4.627 -5.922 1.00 95.25 278 THR A O 1
ATOM 2253 N N . LEU A 1 279 ? 11.956 2.956 -4.503 1.00 96.12 279 LEU A N 1
ATOM 2254 C CA . LEU A 1 279 ? 10.780 2.109 -4.705 1.00 96.12 279 LEU A CA 1
ATOM 2255 C C . LEU A 1 279 ? 9.877 2.128 -3.465 1.00 96.12 279 LEU A C 1
ATOM 2257 O O . LEU A 1 279 ? 10.329 1.825 -2.356 1.00 96.12 279 LEU A O 1
ATOM 2261 N N . PHE A 1 280 ? 8.593 2.390 -3.696 1.00 94.12 280 PHE A N 1
ATOM 2262 C CA . PHE A 1 280 ? 7.522 2.327 -2.709 1.00 94.12 280 PHE A CA 1
ATOM 2263 C C . PHE A 1 280 ? 6.465 1.294 -3.103 1.00 94.12 280 PHE A C 1
ATOM 2265 O O . PHE A 1 280 ? 6.064 1.220 -4.268 1.00 94.12 280 PHE A O 1
ATOM 2272 N N . ILE A 1 281 ? 6.012 0.511 -2.127 1.00 93.19 281 ILE A N 1
ATOM 2273 C CA . ILE A 1 281 ? 4.939 -0.484 -2.260 1.00 93.19 281 ILE A CA 1
ATOM 2274 C C . ILE A 1 281 ? 4.091 -0.405 -0.990 1.00 93.19 281 ILE A C 1
ATOM 2276 O O . ILE A 1 281 ? 4.646 -0.261 0.098 1.00 93.19 281 ILE A O 1
ATOM 2280 N N . ASP A 1 282 ? 2.767 -0.472 -1.131 1.00 90.06 282 ASP A N 1
ATOM 2281 C CA . ASP A 1 282 ? 1.804 -0.471 -0.022 1.00 90.06 282 ASP A CA 1
ATOM 2282 C C . ASP A 1 282 ? 2.013 0.681 0.984 1.00 90.06 282 ASP A C 1
ATOM 2284 O O . ASP A 1 282 ? 1.857 0.515 2.194 1.00 90.06 282 ASP A O 1
ATOM 2288 N N . GLY A 1 283 ? 2.403 1.866 0.501 1.00 88.19 283 GLY A N 1
ATOM 2289 C CA . GLY A 1 283 ? 2.646 3.040 1.346 1.00 88.19 283 GLY A CA 1
ATOM 2290 C C . GLY A 1 283 ? 3.953 3.005 2.142 1.00 88.19 283 GLY A C 1
ATOM 2291 O O . GLY A 1 283 ? 4.102 3.782 3.088 1.00 88.19 283 GLY A O 1
ATOM 2292 N N . GLN A 1 284 ? 4.895 2.125 1.791 1.00 90.56 284 GLN A N 1
ATOM 2293 C CA . GLN A 1 284 ? 6.145 1.918 2.527 1.00 90.56 284 GLN A CA 1
ATOM 2294 C C . GLN A 1 284 ? 7.379 2.016 1.636 1.00 90.56 284 GLN A C 1
ATOM 2296 O O . GLN A 1 284 ? 7.352 1.664 0.455 1.00 90.56 284 GLN A O 1
ATOM 2301 N N . PHE A 1 285 ? 8.494 2.452 2.228 1.00 91.56 285 PHE A N 1
ATOM 2302 C CA . PHE A 1 285 ? 9.803 2.348 1.593 1.00 91.56 285 PHE A CA 1
ATOM 2303 C C . PHE A 1 285 ? 10.225 0.879 1.488 1.00 91.56 285 PHE A C 1
ATOM 2305 O O . PHE A 1 285 ? 10.296 0.174 2.497 1.00 91.56 285 PHE A O 1
ATOM 2312 N N . VAL A 1 286 ? 10.575 0.443 0.276 1.00 92.69 286 VAL A N 1
ATOM 2313 C CA . VAL A 1 286 ? 11.098 -0.908 0.033 1.00 92.69 286 VAL A CA 1
ATOM 2314 C C . VAL A 1 286 ? 12.614 -0.875 -0.097 1.00 92.69 286 VAL A C 1
ATOM 2316 O O . VAL A 1 286 ? 13.323 -1.580 0.624 1.00 92.69 286 VAL A O 1
ATOM 2319 N N . LYS A 1 287 ? 13.115 -0.061 -1.029 1.00 93.88 287 LYS A N 1
ATOM 2320 C CA . LYS A 1 287 ? 14.546 0.091 -1.297 1.00 93.88 287 LYS A CA 1
ATOM 2321 C C . LYS A 1 287 ? 14.854 1.339 -2.113 1.00 93.88 287 LYS A C 1
ATOM 2323 O O . LYS A 1 287 ? 13.982 1.842 -2.824 1.00 93.88 287 LYS A O 1
ATOM 2328 N N . SER A 1 288 ? 16.104 1.785 -2.054 1.00 93.88 288 SER A N 1
ATOM 2329 C CA . SER A 1 288 ? 16.638 2.823 -2.924 1.00 93.88 288 SER A CA 1
ATOM 2330 C C . SER A 1 288 ? 18.000 2.468 -3.501 1.00 93.88 288 SER A C 1
ATOM 2332 O O . SER A 1 288 ? 18.752 1.682 -2.934 1.00 93.88 288 SER A O 1
ATOM 2334 N N . PHE A 1 289 ? 18.319 3.042 -4.652 1.00 94.12 289 PHE A N 1
ATOM 2335 C CA . PHE A 1 289 ? 19.594 2.901 -5.329 1.00 94.12 289 PHE A CA 1
ATOM 2336 C C . PHE A 1 289 ? 20.223 4.278 -5.523 1.00 94.12 289 PHE A C 1
ATOM 2338 O O . PHE A 1 289 ? 19.627 5.149 -6.159 1.00 94.12 289 PHE A O 1
ATOM 2345 N N . ASP A 1 290 ? 21.441 4.442 -5.016 1.00 90.50 290 ASP A N 1
ATOM 2346 C CA . ASP A 1 290 ? 22.255 5.632 -5.224 1.00 90.50 290 ASP A CA 1
ATOM 2347 C C . ASP A 1 290 ? 23.242 5.402 -6.389 1.00 90.50 290 ASP A C 1
ATOM 2349 O O . ASP A 1 290 ? 24.194 4.619 -6.253 1.00 90.50 290 ASP A O 1
ATOM 2353 N N . PRO A 1 291 ? 23.067 6.093 -7.533 1.00 87.00 291 PRO A N 1
ATOM 2354 C CA . PRO A 1 291 ? 23.953 5.963 -8.688 1.00 87.00 291 PRO A CA 1
ATOM 2355 C C . PRO A 1 291 ? 25.357 6.547 -8.474 1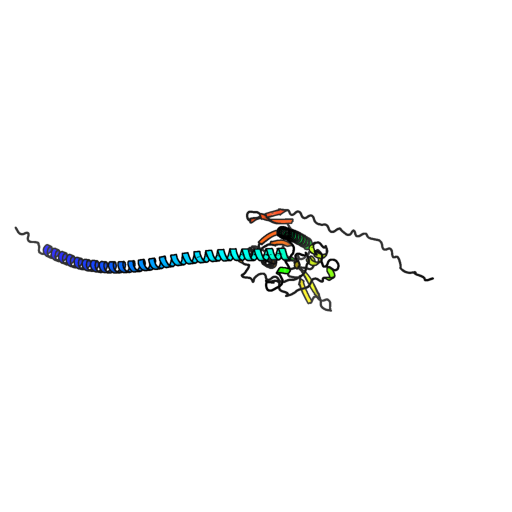.00 87.00 291 PRO A C 1
ATOM 2357 O O . PRO A 1 291 ? 26.266 6.242 -9.252 1.00 87.00 291 PRO A O 1
ATOM 2360 N N . LEU A 1 292 ? 25.566 7.405 -7.468 1.00 85.44 292 LEU A N 1
ATOM 2361 C CA . LEU A 1 292 ? 26.876 7.999 -7.191 1.00 85.44 292 LEU A CA 1
ATOM 2362 C C . LEU A 1 292 ? 27.797 7.000 -6.497 1.00 85.44 292 LEU A C 1
ATOM 2364 O O . LEU A 1 292 ? 28.939 6.825 -6.928 1.00 85.44 292 LEU A O 1
ATOM 2368 N N . SER A 1 293 ? 27.289 6.342 -5.456 1.00 85.69 293 SER A N 1
ATOM 2369 C CA . SER A 1 293 ? 28.010 5.318 -4.693 1.00 85.69 293 SER A CA 1
ATOM 2370 C C . SER A 1 293 ? 27.853 3.902 -5.259 1.00 85.69 293 SER A C 1
ATOM 2372 O O . SER A 1 293 ? 28.515 2.987 -4.779 1.00 85.69 293 SER A O 1
ATOM 2374 N N . ASN A 1 294 ? 27.004 3.717 -6.279 1.00 86.69 294 ASN A N 1
ATOM 2375 C CA . ASN A 1 294 ? 26.620 2.413 -6.827 1.00 86.69 294 ASN A CA 1
ATOM 2376 C C . ASN A 1 294 ? 26.158 1.432 -5.734 1.00 86.69 294 ASN A C 1
ATOM 2378 O O . ASN A 1 294 ? 26.543 0.260 -5.706 1.00 86.69 294 ASN A O 1
ATOM 2382 N N . SER A 1 295 ? 25.331 1.924 -4.818 1.00 89.38 295 SER A N 1
ATOM 2383 C CA . SER A 1 295 ? 24.863 1.153 -3.670 1.00 89.38 295 SER A CA 1
ATOM 2384 C C . SER A 1 295 ? 23.342 1.067 -3.636 1.00 89.38 295 SER A C 1
ATOM 2386 O O . SER A 1 295 ? 22.641 1.978 -4.075 1.00 89.38 295 SER A O 1
ATOM 2388 N N . GLU A 1 296 ? 22.826 -0.053 -3.138 1.00 92.56 296 GLU A N 1
ATOM 2389 C CA . GLU A 1 296 ? 21.405 -0.259 -2.875 1.00 92.56 296 GLU A CA 1
ATOM 2390 C C . GLU A 1 296 ? 21.169 -0.290 -1.363 1.00 92.56 296 GLU A C 1
ATOM 2392 O O . GLU A 1 296 ? 21.812 -1.052 -0.638 1.00 92.56 296 GLU A O 1
ATOM 2397 N N . THR A 1 297 ? 20.240 0.539 -0.897 1.00 90.56 297 THR A N 1
ATOM 2398 C CA . THR A 1 297 ? 19.761 0.570 0.483 1.00 90.56 297 THR A CA 1
ATOM 2399 C C . THR A 1 297 ? 18.410 -0.129 0.558 1.00 90.56 297 THR A C 1
ATOM 2401 O O . THR A 1 297 ? 17.506 0.174 -0.214 1.00 90.56 297 THR A O 1
ATOM 2404 N N . SER A 1 298 ? 18.242 -1.056 1.492 1.00 90.44 298 SER A N 1
ATOM 2405 C CA . SER A 1 298 ? 16.988 -1.785 1.729 1.00 90.44 298 SER A CA 1
ATOM 2406 C C . SER A 1 298 ? 16.772 -1.999 3.227 1.00 90.44 298 SER A C 1
ATOM 2408 O O . SER A 1 298 ? 17.603 -1.577 4.032 1.00 90.44 298 SER A O 1
ATOM 2410 N N . ARG A 1 299 ? 15.653 -2.615 3.617 1.00 84.25 299 ARG A N 1
ATOM 2411 C CA . ARG A 1 299 ? 15.390 -2.996 5.011 1.00 84.25 299 ARG A CA 1
ATOM 2412 C C . ARG A 1 299 ? 15.691 -4.461 5.263 1.00 84.25 299 ARG A C 1
ATOM 2414 O O . ARG A 1 299 ? 15.327 -5.315 4.456 1.00 84.25 299 ARG A O 1
ATOM 2421 N N . ASP A 1 300 ? 16.303 -4.739 6.405 1.00 82.38 300 ASP A N 1
ATOM 2422 C CA . ASP A 1 300 ? 16.386 -6.094 6.935 1.00 82.38 300 ASP A CA 1
ATOM 2423 C C . ASP A 1 300 ? 15.093 -6.533 7.632 1.00 82.38 300 ASP A C 1
ATOM 2425 O O . ASP A 1 300 ? 14.105 -5.798 7.698 1.00 82.38 300 ASP A O 1
ATOM 2429 N N . THR A 1 301 ? 15.097 -7.760 8.153 1.00 77.44 301 THR A N 1
ATOM 2430 C CA . THR A 1 301 ? 13.964 -8.338 8.889 1.00 77.44 301 THR A CA 1
ATOM 2431 C C . THR A 1 301 ? 13.632 -7.595 10.181 1.00 77.44 301 THR A C 1
ATOM 2433 O O . THR A 1 301 ? 12.501 -7.696 10.650 1.00 77.44 301 THR A O 1
ATOM 2436 N N . ASP A 1 302 ? 14.590 -6.850 10.734 1.00 76.00 302 ASP A N 1
ATOM 2437 C CA . ASP A 1 302 ? 14.445 -6.075 11.967 1.00 76.00 302 ASP A CA 1
ATOM 2438 C C . ASP A 1 302 ? 14.057 -4.609 11.680 1.00 76.00 302 ASP A C 1
ATOM 2440 O O . ASP A 1 302 ? 13.878 -3.811 12.602 1.00 76.00 302 ASP A O 1
ATOM 2444 N N . GLY A 1 303 ? 13.896 -4.247 10.401 1.00 74.94 303 GLY A N 1
ATOM 2445 C CA . GLY A 1 303 ? 13.527 -2.910 9.942 1.00 74.94 303 GLY A CA 1
ATOM 2446 C C . GLY A 1 303 ? 14.691 -1.919 9.867 1.00 74.94 303 GLY A C 1
ATOM 2447 O O . GLY A 1 303 ? 14.457 -0.735 9.608 1.00 74.94 303 GLY A O 1
ATOM 2448 N N . ASN A 1 304 ? 15.935 -2.364 10.061 1.00 82.31 304 ASN A N 1
ATOM 2449 C CA . ASN A 1 304 ? 17.112 -1.513 9.924 1.00 82.31 304 ASN A CA 1
ATOM 2450 C C . ASN A 1 304 ? 17.500 -1.353 8.453 1.00 82.31 304 ASN A C 1
ATOM 2452 O O . ASN A 1 304 ? 17.357 -2.268 7.641 1.00 82.31 304 ASN A O 1
ATOM 2456 N N . PHE A 1 305 ? 18.035 -0.180 8.115 1.00 84.88 305 PHE A N 1
ATOM 2457 C CA . PHE A 1 305 ? 18.551 0.078 6.777 1.00 84.88 305 PHE A CA 1
ATOM 2458 C C . PHE A 1 305 ? 19.899 -0.620 6.576 1.00 84.88 305 PHE A C 1
ATOM 2460 O O . PHE A 1 305 ? 20.857 -0.353 7.304 1.00 84.88 305 PHE A O 1
ATOM 2467 N N . ILE A 1 306 ? 19.977 -1.478 5.560 1.00 86.81 306 ILE A N 1
ATOM 2468 C CA . ILE A 1 306 ? 21.205 -2.130 5.106 1.00 86.81 306 ILE A CA 1
ATOM 2469 C C . ILE A 1 306 ? 21.574 -1.586 3.734 1.00 86.81 306 ILE A C 1
ATOM 2471 O O . ILE A 1 306 ? 20.737 -1.534 2.834 1.00 86.81 306 ILE A O 1
ATOM 2475 N N . GLN A 1 307 ? 22.846 -1.232 3.573 1.00 87.19 307 GLN A N 1
ATOM 2476 C CA . GLN A 1 307 ? 23.426 -0.800 2.310 1.00 87.19 307 GLN A CA 1
ATOM 2477 C C . GLN A 1 307 ? 24.313 -1.910 1.736 1.00 87.19 307 GLN A C 1
ATOM 2479 O O . GLN A 1 307 ? 25.137 -2.489 2.443 1.00 87.19 307 GLN A O 1
ATOM 2484 N N . THR A 1 308 ? 24.143 -2.205 0.452 1.00 86.69 308 THR A N 1
ATOM 2485 C CA . THR A 1 308 ? 24.888 -3.237 -0.285 1.00 86.69 308 THR A CA 1
ATOM 2486 C C . THR A 1 308 ? 25.452 -2.657 -1.577 1.00 86.69 308 THR A C 1
ATOM 2488 O O . THR A 1 308 ? 24.858 -1.747 -2.156 1.00 86.69 308 THR A O 1
ATOM 2491 N N . GLU A 1 309 ? 26.607 -3.147 -2.036 1.00 81.75 309 GLU A N 1
ATOM 2492 C CA . GLU A 1 309 ? 27.096 -2.808 -3.378 1.00 81.75 309 GLU A CA 1
ATOM 2493 C C . GLU A 1 309 ? 26.144 -3.379 -4.429 1.00 81.75 309 GLU A C 1
ATOM 2495 O O . GLU A 1 309 ? 25.662 -4.506 -4.310 1.00 81.75 309 GLU A O 1
ATOM 2500 N N . SER A 1 310 ? 25.848 -2.581 -5.453 1.00 75.50 310 SER A N 1
ATOM 2501 C CA . SER A 1 310 ? 24.879 -2.962 -6.470 1.00 75.50 310 SER A CA 1
ATOM 2502 C C . SER A 1 310 ? 25.574 -3.561 -7.699 1.00 75.50 310 SER A C 1
ATOM 2504 O O . SER A 1 310 ? 26.399 -2.909 -8.348 1.00 75.50 310 SER A O 1
ATOM 2506 N N . ASP A 1 311 ? 25.189 -4.786 -8.065 1.00 63.97 311 ASP A N 1
ATOM 2507 C CA . ASP A 1 311 ? 25.622 -5.453 -9.297 1.00 63.97 311 ASP A CA 1
ATOM 2508 C C . ASP A 1 311 ? 24.873 -4.871 -10.509 1.00 63.97 311 ASP A C 1
ATOM 2510 O O . ASP A 1 311 ? 23.885 -5.431 -10.994 1.00 63.97 311 ASP A O 1
ATOM 2514 N N . ILE A 1 312 ? 25.305 -3.716 -11.019 1.00 56.84 312 ILE A N 1
ATOM 2515 C CA . ILE A 1 312 ? 24.854 -3.245 -12.336 1.00 56.84 312 ILE A CA 1
ATOM 2516 C C . ILE A 1 312 ? 25.760 -3.863 -13.392 1.00 56.84 312 ILE A C 1
ATOM 2518 O O . ILE A 1 312 ? 26.857 -3.378 -13.654 1.00 56.84 312 ILE A O 1
ATOM 2522 N N . LYS A 1 313 ? 25.268 -4.904 -14.068 1.00 47.84 313 LYS A N 1
ATOM 2523 C CA . LYS A 1 313 ? 25.732 -5.184 -15.428 1.00 47.84 313 LYS A CA 1
ATOM 2524 C C . LYS A 1 313 ? 25.105 -4.130 -16.326 1.00 47.84 313 LYS A C 1
ATOM 2526 O O . LYS A 1 313 ? 23.904 -4.175 -16.586 1.00 47.84 313 LYS A O 1
ATOM 2531 N N . VAL A 1 314 ? 25.904 -3.149 -16.733 1.00 40.28 314 VAL A N 1
ATOM 2532 C CA . VAL A 1 314 ? 25.528 -2.206 -17.785 1.00 40.28 314 VAL A CA 1
ATOM 2533 C C . VAL A 1 314 ? 25.142 -3.058 -18.992 1.00 40.28 314 VAL A C 1
ATOM 2535 O O . VAL A 1 314 ? 25.955 -3.831 -19.491 1.00 40.28 314 VAL A O 1
ATOM 2538 N N . ILE A 1 315 ? 23.879 -2.994 -19.411 1.00 39.22 315 ILE A N 1
ATOM 2539 C CA . ILE A 1 315 ? 23.509 -3.469 -20.741 1.00 39.22 315 ILE A CA 1
ATOM 2540 C C . ILE A 1 315 ? 24.104 -2.413 -21.666 1.00 39.22 315 ILE A C 1
ATOM 2542 O O . ILE A 1 315 ? 23.495 -1.364 -21.872 1.00 39.22 315 ILE A O 1
ATOM 2546 N N . GLU A 1 316 ? 25.345 -2.632 -22.100 1.00 30.89 316 GLU A N 1
ATOM 2547 C CA . GLU A 1 316 ? 25.946 -1.851 -23.171 1.00 30.89 316 GLU A CA 1
ATOM 2548 C C . GLU A 1 316 ? 24.997 -1.961 -24.362 1.00 30.89 316 GLU A C 1
ATOM 2550 O O . GLU A 1 316 ? 24.693 -3.054 -24.851 1.00 30.89 316 GLU A O 1
ATOM 2555 N N . ALA A 1 317 ? 24.442 -0.818 -24.763 1.00 31.19 317 ALA A N 1
ATOM 2556 C CA . ALA A 1 317 ? 23.848 -0.698 -26.075 1.00 31.19 317 ALA A CA 1
ATOM 2557 C C . ALA A 1 317 ? 24.920 -1.155 -27.063 1.00 31.19 317 ALA A C 1
ATOM 2559 O O . ALA A 1 317 ? 26.053 -0.688 -26.981 1.00 31.19 317 ALA A O 1
ATOM 2560 N N . VAL A 1 318 ? 24.569 -2.096 -27.939 1.00 29.73 318 VAL A N 1
ATOM 2561 C CA . VAL A 1 318 ? 25.387 -2.449 -29.096 1.00 29.73 318 VAL A CA 1
ATOM 2562 C C . VAL A 1 318 ? 25.731 -1.132 -29.780 1.00 29.73 318 VAL A C 1
ATOM 2564 O O . VAL A 1 318 ? 24.848 -0.482 -30.341 1.00 29.73 318 VAL A O 1
ATOM 2567 N N . GLU A 1 319 ? 26.985 -0.707 -29.639 1.00 28.88 319 GLU A N 1
ATOM 2568 C CA . GLU A 1 319 ? 27.548 0.356 -30.446 1.00 28.88 319 GLU A CA 1
ATOM 2569 C C . GLU A 1 319 ? 27.315 -0.090 -31.885 1.00 28.88 319 GLU A C 1
ATOM 2571 O O . GLU A 1 319 ? 27.827 -1.118 -32.328 1.00 28.88 319 GLU A O 1
ATOM 2576 N N . THR A 1 320 ? 26.450 0.623 -32.601 1.00 29.61 320 THR A N 1
ATOM 2577 C CA . THR A 1 320 ? 26.487 0.578 -34.053 1.00 29.61 320 THR A CA 1
ATOM 2578 C C . THR A 1 320 ? 27.868 1.083 -34.414 1.00 29.61 320 THR A C 1
ATOM 2580 O O . THR A 1 320 ? 28.115 2.290 -34.348 1.00 29.61 320 THR A O 1
ATOM 2583 N N . GLU A 1 321 ? 28.771 0.147 -34.699 1.00 29.91 321 GLU A N 1
ATOM 2584 C CA . GLU A 1 321 ? 30.023 0.428 -35.370 1.00 29.91 321 GLU A CA 1
ATOM 2585 C C . GLU A 1 321 ? 29.676 1.341 -36.540 1.00 29.91 321 GLU A C 1
ATOM 2587 O O . GLU A 1 321 ? 28.932 0.987 -37.455 1.00 29.91 321 GLU A O 1
ATOM 2592 N N . THR A 1 322 ? 30.147 2.578 -36.447 1.00 29.61 322 THR A N 1
ATOM 2593 C CA . THR A 1 322 ? 30.250 3.474 -37.582 1.00 29.61 322 THR A CA 1
ATOM 2594 C C . THR A 1 322 ? 31.234 2.833 -38.549 1.00 29.61 322 THR A C 1
ATOM 2596 O O . THR A 1 322 ? 32.420 3.161 -38.548 1.00 29.61 322 THR A O 1
ATOM 2599 N N . GLU A 1 323 ? 30.755 1.890 -39.356 1.00 31.41 323 GLU A N 1
ATOM 2600 C CA . GLU A 1 323 ? 31.387 1.575 -40.621 1.00 31.41 323 GLU A CA 1
ATOM 2601 C C . GLU A 1 323 ? 31.236 2.824 -41.484 1.00 31.41 323 GLU A C 1
ATOM 2603 O O . GLU A 1 323 ? 30.164 3.186 -41.968 1.00 31.41 323 GLU A O 1
ATOM 2608 N N . THR A 1 324 ? 32.345 3.546 -41.609 1.00 28.23 324 THR A N 1
ATOM 2609 C CA . THR A 1 324 ? 32.597 4.459 -42.712 1.00 28.23 324 THR A CA 1
ATOM 2610 C C . THR A 1 324 ? 32.519 3.666 -44.015 1.00 28.23 324 THR A C 1
ATOM 2612 O O . THR A 1 324 ? 33.544 3.257 -44.559 1.00 28.23 324 THR A O 1
ATOM 2615 N N . GLU A 1 325 ? 31.307 3.426 -44.507 1.00 31.11 325 GLU A N 1
ATOM 2616 C CA . GLU A 1 325 ? 31.086 3.035 -45.889 1.00 31.11 325 GLU A CA 1
ATOM 2617 C C . GLU A 1 325 ? 31.314 4.266 -46.762 1.00 31.11 325 GLU A C 1
ATOM 2619 O O . GLU A 1 325 ? 30.572 5.248 -46.771 1.00 31.11 325 GLU A O 1
ATOM 2624 N N . THR A 1 326 ? 32.439 4.206 -47.459 1.00 29.77 326 THR A N 1
ATOM 2625 C CA . THR A 1 326 ? 32.811 5.063 -48.571 1.00 29.77 326 THR A CA 1
ATOM 2626 C C . THR A 1 326 ? 31.647 5.253 -49.536 1.00 29.77 326 THR A C 1
ATOM 2628 O O . THR A 1 326 ? 31.104 4.281 -50.064 1.00 29.77 326 THR A O 1
ATOM 2631 N N . GLU A 1 327 ? 31.339 6.520 -49.812 1.00 30.09 327 GLU A N 1
ATOM 2632 C CA . GLU A 1 327 ? 30.515 6.966 -50.930 1.00 30.09 327 GLU A CA 1
ATOM 2633 C C . GLU A 1 327 ? 30.820 6.150 -52.193 1.00 30.09 327 GLU A C 1
ATOM 2635 O O . GLU A 1 327 ? 31.880 6.282 -52.805 1.00 30.09 327 GLU A O 1
ATOM 2640 N N . THR A 1 328 ? 29.862 5.327 -52.612 1.00 28.03 328 THR A N 1
ATOM 2641 C CA . THR A 1 328 ? 29.799 4.857 -53.994 1.00 28.03 328 THR A CA 1
ATOM 2642 C C . THR A 1 328 ? 28.477 5.340 -54.560 1.00 28.03 328 THR A C 1
ATOM 2644 O O . THR A 1 328 ? 27.422 4.754 -54.344 1.00 28.03 328 THR A O 1
ATOM 2647 N N . ILE A 1 329 ? 28.547 6.475 -55.248 1.00 30.12 329 ILE A N 1
ATOM 2648 C CA . ILE A 1 329 ? 27.473 7.000 -56.085 1.00 30.12 329 ILE A CA 1
ATOM 2649 C C . ILE A 1 329 ? 27.216 5.958 -57.179 1.00 30.12 329 ILE A C 1
ATOM 2651 O O . ILE A 1 329 ? 28.044 5.781 -58.071 1.00 30.12 329 ILE A O 1
ATOM 2655 N N . VAL A 1 330 ? 26.079 5.268 -57.116 1.00 29.94 330 VAL A N 1
ATOM 2656 C CA . VAL A 1 330 ? 25.531 4.523 -58.254 1.00 29.94 330 VAL A CA 1
ATOM 2657 C C . VAL A 1 330 ? 24.294 5.282 -58.709 1.00 29.94 330 VAL A C 1
ATOM 2659 O O . VAL A 1 330 ? 23.275 5.312 -58.026 1.00 29.94 330 VAL A O 1
ATOM 2662 N N . SER A 1 331 ? 24.444 5.962 -59.840 1.00 31.67 331 SER A N 1
ATOM 2663 C CA . SER A 1 331 ? 23.389 6.672 -60.553 1.00 31.67 331 SER A CA 1
ATOM 2664 C C . SER A 1 331 ? 22.297 5.709 -61.020 1.00 31.67 331 SER A C 1
ATOM 2666 O O . SER A 1 331 ? 22.598 4.683 -61.634 1.00 31.67 331 SER A O 1
ATOM 2668 N N . GLU A 1 332 ? 21.045 6.073 -60.759 1.00 33.44 332 GLU A N 1
ATOM 2669 C CA . GLU A 1 332 ? 19.866 5.489 -61.391 1.00 33.44 332 GLU A CA 1
ATOM 2670 C C . GLU A 1 332 ? 19.789 5.831 -62.891 1.00 33.44 332 GLU A C 1
ATOM 2672 O O . GLU A 1 332 ? 20.356 6.820 -63.352 1.00 33.44 332 GLU A O 1
ATOM 2677 N N . GLU A 1 333 ? 18.986 5.011 -63.575 1.00 32.81 333 GLU A N 1
ATOM 2678 C CA . GLU A 1 333 ? 18.369 5.188 -64.898 1.00 32.81 333 GLU A CA 1
ATOM 2679 C C . GLU A 1 333 ? 19.130 4.660 -66.126 1.00 32.81 333 GLU A C 1
ATOM 2681 O O . GLU A 1 333 ? 20.049 5.273 -66.653 1.00 32.81 333 GLU A O 1
ATOM 2686 N N . ASP A 1 334 ? 18.657 3.511 -66.626 1.00 30.80 334 ASP A N 1
ATOM 2687 C CA . ASP A 1 334 ? 18.088 3.440 -67.979 1.00 30.80 334 ASP A CA 1
ATOM 2688 C C . ASP A 1 334 ? 17.261 2.147 -68.143 1.00 30.80 334 ASP A C 1
ATOM 2690 O O . ASP A 1 334 ? 17.773 1.076 -68.471 1.00 30.80 334 ASP A O 1
ATOM 2694 N N . TYR A 1 335 ? 15.943 2.244 -67.936 1.00 33.47 335 TYR A N 1
ATOM 2695 C CA . TYR A 1 335 ? 14.990 1.296 -68.519 1.00 33.47 335 TYR A CA 1
ATOM 2696 C C . TYR A 1 335 ? 14.540 1.856 -69.866 1.00 33.47 335 TYR A C 1
ATOM 2698 O O . TYR A 1 335 ? 13.626 2.676 -69.938 1.00 33.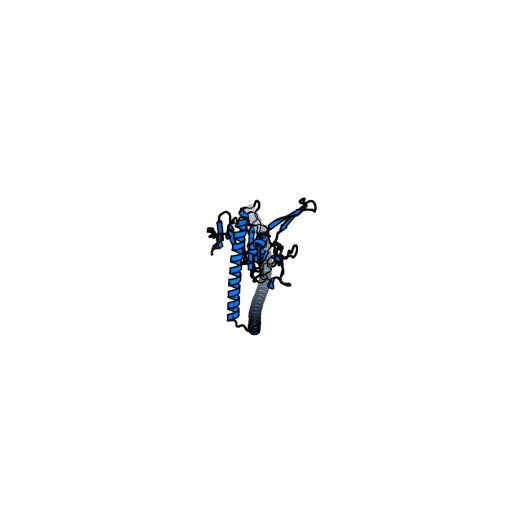47 335 TYR A O 1
ATOM 2706 N N . THR A 1 336 ? 15.169 1.396 -70.946 1.00 34.19 336 THR A N 1
ATOM 2707 C CA . THR A 1 336 ? 14.638 1.591 -72.296 1.00 34.19 336 THR A CA 1
ATOM 2708 C C . THR A 1 336 ? 13.756 0.418 -72.696 1.00 34.19 336 THR A C 1
ATOM 2710 O O . THR A 1 336 ? 14.092 -0.757 -72.574 1.00 34.19 336 THR A O 1
ATOM 2713 N N . THR A 1 337 ? 12.575 0.798 -73.158 1.00 34.34 337 THR A N 1
ATOM 2714 C CA . THR A 1 337 ? 11.550 -0.022 -73.785 1.00 34.34 337 THR A CA 1
ATOM 2715 C C . THR A 1 337 ? 12.071 -0.593 -75.104 1.00 34.34 337 THR A C 1
ATOM 2717 O O . THR A 1 337 ? 12.542 0.171 -75.948 1.00 34.34 337 THR A O 1
ATOM 2720 N N . THR A 1 338 ? 11.931 -1.899 -75.337 1.00 41.28 338 THR A N 1
ATOM 2721 C CA . THR A 1 338 ? 11.541 -2.452 -76.650 1.00 41.28 338 THR A CA 1
ATOM 2722 C C . THR A 1 338 ? 11.018 -3.871 -76.524 1.00 41.28 338 THR A C 1
ATOM 2724 O O . THR A 1 338 ? 11.630 -4.662 -75.774 1.00 41.28 338 THR A O 1
#

Mean predicted aligned error: 15.21 Å

Nearest PDB structures (foldseek):
  6orj-assembly1_A  TM=5.182E-01  e=2.023E+00  Phikzvirus phiKZ
  7b5h-assembly1_AJ  TM=4.049E-01  e=1.183E+00  Nostoc sp. PCC 7120 = FACHB-418
  7aef-assembly1_q  TM=3.281E-01  e=7.339E-01  Algoriphagus machipongonensis

pLDDT: mean 78.67, std 18.35, range [28.03, 96.38]

Solvent-accessible surface area (backbone atoms only — not comparable to full-atom values): 19195 Å² total; per-residue (Å²): 136,83,84,76,70,51,78,62,58,52,51,49,50,53,49,52,52,51,52,50,52,52,50,49,54,50,49,55,50,50,52,49,52,53,51,53,52,51,52,54,53,51,52,54,49,52,54,52,51,53,55,50,50,55,50,50,54,53,50,50,54,48,52,52,49,50,52,52,50,52,53,52,49,52,53,50,51,52,53,50,49,52,51,50,52,51,54,50,52,52,48,37,51,73,70,75,48,53,71,68,57,52,52,47,52,52,49,54,49,52,53,50,50,52,52,48,51,54,50,52,53,51,50,48,47,51,51,33,54,65,29,71,81,46,101,62,47,47,36,44,36,41,33,39,29,41,64,79,47,49,61,69,92,68,62,57,68,60,42,77,87,52,66,47,67,68,67,60,75,82,38,66,94,47,77,86,45,44,35,77,79,42,79,67,39,56,58,57,54,59,51,38,39,37,76,44,71,39,56,49,100,85,68,48,76,77,48,71,49,64,43,56,51,28,36,36,26,34,87,66,33,37,76,69,41,31,33,31,42,59,76,57,85,78,62,92,83,46,67,92,58,39,63,84,75,92,74,76,57,75,64,47,46,20,30,30,54,48,4,53,37,94,34,28,70,29,14,37,36,30,33,46,89,69,34,33,28,38,38,20,41,65,7,31,86,54,36,35,36,34,64,86,79,42,28,34,37,32,60,49,96,87,68,48,82,45,75,42,82,51,90,73,77,76,79,72,71,80,75,77,75,81,73,82,73,74,90,73,90,76,82,81,88,84,90,78,89,132

Sequence (338 aa):
MFKILSGQKYRNMLSEQKQLQERYHELEKEIKTLAEEKEQLLETKLEQEEELEERSTSLIELSENYKGLQSKLSEIEERTKENIDSVVDETIKGLGLNRTQIEKLRADRKDLIQLYINKLYSLARHFAMSSRGMEKNRGLFVVLADYRNMAGENFSEFHDGQVEHLDQGKYKGIDYLPHIFSTKVNEVLAFMGEKTFLRDETGKVTGHEERDGALLIDLQGVAFRTCMMVEGVRTYRVYDKVERLTKGSARHNAALYASSLEEVMAAIVVSEETSEVTLFIDGQFVKSFDPLSNSETSRDTDGNFIQTESDIKVIEAVETETETETETIVSEEDYTTT

Secondary structure (DSSP, 8-state):
------HHHHHHHHHHHHHHHHHHHHHHHHHHHHHHHHHHHHHHHHHHHHHHHHHHHHHHHHHHHHHHHHHHHHHHHHHHHHHHHHHHHHHHHHTT--HHHHHHHHHHHHHHHHHHHHHHHHHHHHHHHHHTTSSSPPPEEEEEE-HHHHSSSS---EE-TT-B---GGGGTT-TTS-GGGSTTHHHHHHHTT-EEEEE-TTS-EEEEEE--SEEEE-TTS-EEEEEEEE--S--TTTTTTS---SS--HHHHHHHHHHTSTTEEEEEEE-TTT--EEEEETTEEEEEEETTTTEEEEE-TTS-EEEEE-----------------------------

Radius of gyration: 42.36 Å; Cα contacts (8 Å, |Δi|>4): 404; chains: 1; bounding box: 60×59×191 Å

Foldseek 3Di:
DDPPPDPVNVVVVVVVVVVVVVVVVVVVVVVVVVVVVVVVVVVVVVVVVVVVVVVVVVVVVVVVVVVVVVVVVVVVVVVVVVVVVVVVCVVCVVVVHDPVVVVVVVVVLVVLLVVLLVLVLLLLLVLLLVQVPDPFRFKAKEFEFAVVCCDDPNDDLFDVPPWDFDPCVLVPPCSQAQCSPPPSVNVVRVLQQDWAFDADPVRHGPDIDGQDDYFYAYSRNDGGTGSTDQDQDDDPPCPVFADDDPDDDSSVSSQLSQQLRPGTQKMWIQDRVQRKIWIHHNNDTAWIAGSVQQWIWGADPVRDIDIDRHPDPPPPDPPPPPPPPDDDDDDDDDDDDD